Protein AF-0000000081276901 (afdb_homodimer)

InterPro domains:
  IPR029039 Flavoprotein-like superfamily [G3DSA:3.40.50.360] (1-156)
  IPR029039 Flavoprotein-like superfamily [SSF52218] (1-95)

pLDDT: mean 86.93, std 12.69, range [25.11, 98.62]

Radius of gyration: 20.75 Å; Cα contacts (8 Å, |Δi|>4): 647; chains: 2; bounding box: 76×54×50 Å

Solvent-accessible surface area (backbone atoms only — not comparable to full-atom values): 18768 Å² total; per-residue (Å²): 131,80,46,39,36,36,41,32,24,53,84,88,44,62,37,46,51,51,53,49,52,52,25,70,74,68,69,40,48,74,25,41,39,34,58,70,60,87,58,65,66,68,67,23,53,51,47,50,37,50,32,39,76,66,64,47,88,54,63,59,38,78,54,59,80,73,67,83,79,30,58,31,40,34,41,31,30,39,36,36,91,42,25,47,34,41,39,54,49,47,49,46,58,68,53,64,78,61,64,91,35,35,24,36,36,24,33,14,80,86,56,29,32,34,40,21,50,38,49,51,21,62,57,51,74,43,80,56,56,54,70,46,74,42,45,45,67,35,57,75,69,53,71,38,54,63,59,52,54,51,46,53,51,47,46,52,50,52,52,50,49,52,51,50,51,52,48,49,57,63,67,56,64,78,87,122,129,79,45,37,37,35,39,32,23,52,85,90,43,63,38,46,51,52,51,49,50,52,26,71,74,68,68,40,47,76,25,43,39,35,57,70,60,86,58,65,65,68,68,23,53,52,47,51,38,49,31,39,76,66,62,46,87,55,62,58,39,80,53,61,79,74,68,86,78,32,59,31,40,34,42,31,32,38,35,36,90,42,25,48,33,41,39,54,50,47,50,45,58,68,54,63,77,60,63,91,35,34,26,35,35,24,34,14,79,85,57,30,34,33,41,21,49,38,49,51,21,63,56,51,75,43,80,55,56,53,69,45,74,41,44,46,67,36,57,76,69,54,70,39,53,63,60,52,54,51,46,52,52,46,47,52,52,53,52,52,48,52,50,49,51,51,48,49,56,62,66,57,66,78,88,123

Structure (mmCIF, N/CA/C/O backbone):
data_AF-0000000081276901-model_v1
#
loop_
_entity.id
_entity.type
_entity.pdbx_description
1 polymer 'Flavodoxin family protein'
#
loop_
_atom_site.group_PDB
_atom_site.id
_atom_site.type_symbol
_atom_site.label_atom_id
_atom_site.label_alt_id
_atom_site.label_comp_id
_atom_site.label_asym_id
_atom_site.label_entity_id
_atom_site.label_seq_id
_atom_site.pdbx_PDB_ins_code
_atom_site.Cartn_x
_atom_site.Cartn_y
_atom_site.Cartn_z
_atom_site.occupancy
_atom_site.B_iso_or_equiv
_atom_site.auth_seq_id
_atom_site.auth_comp_id
_atom_site.auth_asym_id
_atom_site.auth_atom_id
_atom_site.pdbx_PDB_model_num
ATOM 1 N N . MET A 1 1 ? -14.445 22.953 -6.551 1 59.06 1 MET A N 1
ATOM 2 C CA . MET A 1 1 ? -13.164 22.578 -5.941 1 59.06 1 MET A CA 1
ATOM 3 C C . MET A 1 1 ? -13.227 21.172 -5.359 1 59.06 1 MET A C 1
ATOM 5 O O . MET A 1 1 ? -14.289 20.719 -4.934 1 59.06 1 MET A O 1
ATOM 9 N N . GLU A 1 2 ? -12.102 20.391 -5.609 1 78.94 2 GLU A N 1
ATOM 10 C CA . GLU A 1 2 ? -12.109 19.031 -5.082 1 78.94 2 GLU A CA 1
ATOM 11 C C . GLU A 1 2 ? -12.133 19.031 -3.557 1 78.94 2 GLU A C 1
ATOM 13 O O . GLU A 1 2 ? -11.406 19.797 -2.918 1 78.94 2 GLU A O 1
ATOM 18 N N . ALA A 1 3 ? -13.062 18.375 -2.996 1 89.75 3 ALA A N 1
ATOM 19 C CA . ALA A 1 3 ? -13.195 18.297 -1.545 1 89.75 3 ALA A CA 1
ATOM 20 C C . ALA A 1 3 ? -12.242 17.266 -0.955 1 89.75 3 ALA A C 1
ATOM 22 O O . ALA A 1 3 ? -12.672 16.281 -0.354 1 89.75 3 ALA A O 1
ATOM 23 N N . VAL A 1 4 ? -10.914 17.594 -1.144 1 95.06 4 VAL A N 1
ATOM 24 C CA . VAL A 1 4 ? -9.859 16.703 -0.663 1 95.06 4 VAL A CA 1
ATOM 25 C C . VAL A 1 4 ? -9.008 17.422 0.373 1 95.06 4 VAL A C 1
ATOM 27 O O . VAL A 1 4 ? -8.609 18.578 0.163 1 95.06 4 VAL A O 1
ATOM 30 N N . LEU A 1 5 ? -8.773 16.812 1.492 1 95.88 5 LEU A N 1
ATOM 31 C CA . LEU A 1 5 ? -7.938 17.359 2.557 1 95.88 5 LEU A CA 1
ATOM 32 C C . LEU A 1 5 ? -6.715 16.484 2.795 1 95.88 5 LEU A C 1
ATOM 34 O O . LEU A 1 5 ? -6.836 15.266 2.934 1 95.88 5 LEU A O 1
ATOM 38 N N . ILE A 1 6 ? -5.562 17.125 2.787 1 97.81 6 ILE A N 1
ATOM 39 C CA . ILE A 1 6 ? -4.332 16.453 3.188 1 97.81 6 ILE A CA 1
ATOM 40 C C . ILE A 1 6 ? -4.062 16.719 4.668 1 97.81 6 ILE A C 1
ATOM 42 O O . ILE A 1 6 ? -3.932 17.875 5.09 1 97.81 6 ILE A O 1
ATOM 46 N N . VAL A 1 7 ? -4.07 15.703 5.453 1 96.75 7 VAL A N 1
ATOM 47 C CA . VAL A 1 7 ? -3.688 15.781 6.859 1 96.75 7 VAL A CA 1
ATOM 48 C C . VAL A 1 7 ? -2.309 15.164 7.059 1 96.75 7 VAL A C 1
ATOM 50 O O . VAL A 1 7 ? -2.113 13.977 6.797 1 96.75 7 VAL A O 1
ATOM 53 N N . TYR A 1 8 ? -1.363 15.961 7.598 1 97.81 8 TYR A N 1
ATOM 54 C CA . TYR A 1 8 ? -0.018 15.406 7.695 1 97.81 8 TYR A CA 1
ATOM 55 C C . TYR A 1 8 ? 0.574 15.648 9.078 1 97.81 8 TYR A C 1
ATOM 57 O O . TYR A 1 8 ? 0.176 16.594 9.773 1 97.81 8 TYR A O 1
ATOM 65 N N . ASP A 1 9 ? 1.394 14.773 9.469 1 95.69 9 ASP A N 1
ATOM 66 C CA . ASP A 1 9 ? 2.287 14.859 10.617 1 95.69 9 ASP A CA 1
ATOM 67 C C . ASP A 1 9 ? 3.75 14.797 10.188 1 95.69 9 ASP A C 1
ATOM 69 O O . ASP A 1 9 ? 4.113 13.992 9.336 1 95.69 9 ASP A O 1
ATOM 73 N N . SER A 1 10 ? 4.516 15.742 10.75 1 93.69 10 SER A N 1
ATOM 74 C CA . SER A 1 10 ? 5.926 15.742 10.375 1 93.69 10 SER A CA 1
ATOM 75 C C . SER A 1 10 ? 6.793 16.297 11.5 1 93.69 10 SER A C 1
ATOM 77 O O . SER A 1 10 ? 6.582 17.422 11.953 1 93.69 10 SER A O 1
ATOM 79 N N . ARG A 1 11 ? 7.738 15.555 11.914 1 86.5 11 ARG A N 1
ATOM 80 C CA . ARG A 1 11 ? 8.672 16.031 12.93 1 86.5 11 ARG A CA 1
ATOM 81 C C . ARG A 1 11 ? 9.914 16.641 12.297 1 86.5 11 ARG A C 1
ATOM 83 O O . ARG A 1 11 ? 10.297 17.766 12.617 1 86.5 11 ARG A O 1
ATOM 90 N N . THR A 1 12 ? 10.547 15.938 11.305 1 86.81 12 THR A N 1
ATOM 91 C CA . THR A 1 12 ? 11.82 16.359 10.734 1 86.81 12 THR A CA 1
ATOM 92 C C . THR A 1 12 ? 11.594 17.156 9.453 1 86.81 12 THR A C 1
ATOM 94 O O . THR A 1 12 ? 12.555 17.656 8.852 1 86.81 12 THR A O 1
ATOM 97 N N . GLY A 1 13 ? 10.312 17.234 9.039 1 92.25 13 GLY A N 1
ATOM 98 C CA . GLY A 1 13 ? 10.008 18.062 7.883 1 92.25 13 GLY A CA 1
ATOM 99 C C . GLY A 1 13 ? 9.828 17.266 6.605 1 92.25 13 GLY A C 1
ATOM 100 O O . GLY A 1 13 ? 9.336 17.781 5.605 1 92.25 13 GLY A O 1
ATOM 101 N N . THR A 1 14 ? 10.234 16.016 6.562 1 94.44 14 THR A N 1
ATOM 102 C CA . THR A 1 14 ? 10.172 15.242 5.336 1 94.44 14 THR A CA 1
ATOM 103 C C . THR A 1 14 ? 8.719 15.016 4.914 1 94.44 14 THR A C 1
ATOM 105 O O . THR A 1 14 ? 8.359 15.234 3.758 1 94.44 14 THR A O 1
ATOM 108 N N . ALA A 1 15 ? 7.891 14.57 5.805 1 97 15 ALA A N 1
ATOM 109 C CA . ALA A 1 15 ? 6.477 14.375 5.496 1 97 15 ALA A CA 1
ATOM 110 C C . ALA A 1 15 ? 5.809 15.695 5.117 1 97 15 ALA A C 1
ATOM 112 O O . ALA A 1 15 ? 4.922 15.727 4.262 1 97 15 ALA A O 1
ATOM 113 N N . ARG A 1 16 ? 6.227 16.734 5.75 1 96.62 16 ARG A N 1
ATOM 114 C CA . ARG A 1 16 ? 5.734 18.062 5.398 1 96.62 16 ARG A CA 1
ATOM 115 C C . ARG A 1 16 ? 6.059 18.406 3.947 1 96.62 16 ARG A C 1
ATOM 117 O O . ARG A 1 16 ? 5.215 18.938 3.221 1 96.62 16 ARG A O 1
ATOM 124 N N . GLN A 1 17 ? 7.262 18.109 3.561 1 97.31 17 GLN A N 1
ATOM 125 C CA . GLN A 1 17 ? 7.668 18.359 2.18 1 97.31 17 GLN A CA 1
ATOM 126 C C . GLN A 1 17 ? 6.762 17.609 1.203 1 97.31 17 GLN A C 1
ATOM 128 O O . GLN A 1 17 ? 6.332 18.172 0.196 1 97.31 17 GLN A O 1
ATOM 133 N N . VAL A 1 18 ? 6.484 16.391 1.49 1 98.06 18 VAL A N 1
ATOM 134 C CA . VAL A 1 18 ? 5.609 15.586 0.648 1 98.06 18 VAL A CA 1
ATOM 135 C C . VAL A 1 18 ? 4.219 16.203 0.598 1 98.06 18 VAL A C 1
ATOM 137 O O . VAL A 1 18 ? 3.637 16.359 -0.479 1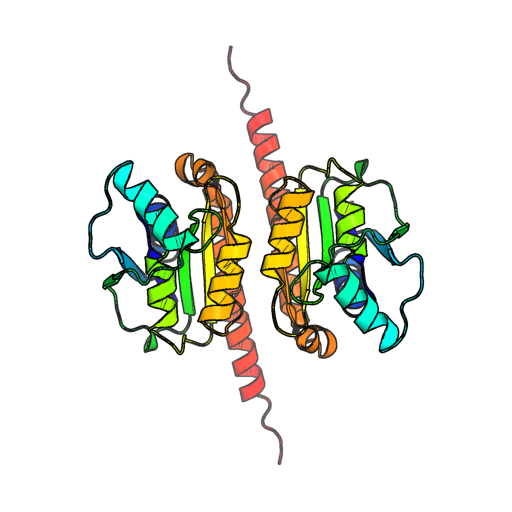 98.06 18 VAL A O 1
ATOM 140 N N . ALA A 1 19 ? 3.686 16.578 1.759 1 98.31 19 ALA A N 1
ATOM 141 C CA . ALA A 1 19 ? 2.363 17.188 1.852 1 98.31 19 ALA A CA 1
ATOM 142 C C . ALA A 1 19 ? 2.293 18.469 1.033 1 98.31 19 ALA A C 1
ATOM 144 O O . ALA A 1 19 ? 1.339 18.688 0.282 1 98.31 19 ALA A O 1
ATOM 145 N N . GLN A 1 20 ? 3.268 19.234 1.132 1 97.75 20 GLN A N 1
ATOM 146 C CA . GLN A 1 20 ? 3.305 20.516 0.431 1 97.75 20 GLN A CA 1
ATOM 147 C C . GLN A 1 20 ? 3.416 20.312 -1.078 1 97.75 20 GLN A C 1
ATOM 149 O O . GLN A 1 20 ? 2.801 21.047 -1.854 1 97.75 20 GLN A O 1
ATOM 154 N N . ARG A 1 21 ? 4.227 19.359 -1.457 1 97.25 21 ARG A N 1
ATOM 155 C CA . ARG A 1 21 ? 4.348 19.047 -2.879 1 97.25 21 ARG A CA 1
ATOM 156 C C . ARG A 1 21 ? 3.016 18.578 -3.449 1 97.25 21 ARG A C 1
ATOM 158 O O . ARG A 1 21 ? 2.611 19 -4.535 1 97.25 21 ARG A O 1
ATOM 165 N N . LEU A 1 22 ? 2.383 17.672 -2.703 1 97.81 22 LEU A N 1
ATOM 166 C CA . LEU A 1 22 ? 1.064 17.203 -3.119 1 97.81 22 LEU A CA 1
ATOM 167 C C . LEU A 1 22 ? 0.088 18.375 -3.236 1 97.81 22 LEU A C 1
ATOM 169 O O . LEU A 1 22 ? -0.64 18.484 -4.227 1 97.81 22 LEU A O 1
ATOM 173 N N . ALA A 1 23 ? 0.069 19.25 -2.252 1 97.81 23 ALA A N 1
ATOM 174 C CA . ALA A 1 23 ? -0.837 20.391 -2.223 1 97.81 23 ALA A CA 1
ATOM 175 C C . ALA A 1 23 ? -0.544 21.344 -3.373 1 97.81 23 ALA A C 1
ATOM 177 O O . ALA A 1 23 ? -1.465 21.844 -4.023 1 97.81 23 ALA A O 1
ATOM 178 N N . ALA A 1 24 ? 0.687 21.562 -3.65 1 97.25 24 ALA A N 1
ATOM 179 C CA . ALA A 1 24 ? 1.094 22.5 -4.703 1 97.25 24 ALA A CA 1
ATOM 180 C C . ALA A 1 24 ? 0.671 21.984 -6.078 1 97.25 24 ALA A C 1
ATOM 182 O O . ALA A 1 24 ? 0.248 22.766 -6.934 1 97.25 24 ALA A O 1
ATOM 183 N N . GLN A 1 25 ? 0.786 20.719 -6.258 1 96.44 25 GLN A N 1
ATOM 184 C CA . GLN A 1 25 ? 0.486 20.125 -7.555 1 96.44 25 GLN A CA 1
ATOM 185 C C . GLN A 1 25 ? -1.016 19.922 -7.734 1 96.44 25 GLN A C 1
ATOM 187 O O . GLN A 1 25 ? -1.525 19.984 -8.859 1 96.44 25 GLN A O 1
ATOM 192 N N . SER A 1 26 ? -1.757 19.75 -6.695 1 96.75 26 SER A N 1
ATOM 193 C CA . SER A 1 26 ? -3.152 19.344 -6.805 1 96.75 26 SER A CA 1
ATOM 194 C C . SER A 1 26 ? -4.094 20.484 -6.457 1 96.75 26 SER A C 1
ATOM 196 O O . SER A 1 26 ? -5.25 20.5 -6.887 1 96.75 26 SER A O 1
ATOM 198 N N . GLY A 1 27 ? -3.633 21.359 -5.602 1 96.75 27 GLY A N 1
ATOM 199 C CA . GLY A 1 27 ? -4.492 22.422 -5.082 1 96.75 27 GLY A CA 1
ATOM 200 C C . GLY A 1 27 ? -5.305 21.984 -3.877 1 96.75 27 GLY A C 1
ATOM 201 O O . GLY A 1 27 ? -6.195 22.703 -3.432 1 96.75 27 GLY A O 1
ATOM 202 N N . TRP A 1 28 ? -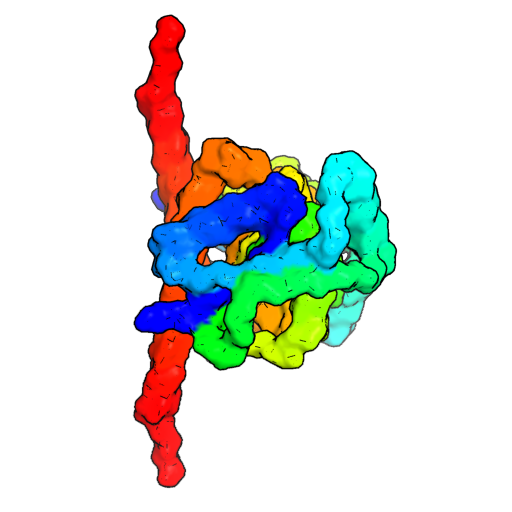5.039 20.828 -3.295 1 96.81 28 TRP A N 1
ATOM 203 C CA . TRP A 1 28 ? -5.797 20.312 -2.162 1 96.81 28 TRP A CA 1
ATOM 204 C C . TRP A 1 28 ? -5.41 21.031 -0.873 1 96.81 28 TRP A C 1
ATOM 206 O O . TRP A 1 28 ? -4.285 21.516 -0.739 1 96.81 28 TRP A O 1
ATOM 216 N N . ALA A 1 29 ? -6.32 21.094 0.107 1 96.38 29 ALA A N 1
ATOM 217 C CA . ALA A 1 29 ? -6.113 21.781 1.379 1 96.38 29 ALA A CA 1
ATOM 218 C C . ALA A 1 29 ? -5.168 21 2.279 1 96.38 29 ALA A C 1
ATOM 220 O O . ALA A 1 29 ? -5.086 19.766 2.184 1 96.38 29 ALA A O 1
ATOM 221 N N . LEU A 1 30 ? -4.5 21.734 3.139 1 97.44 30 LEU A N 1
ATOM 222 C CA . LEU A 1 30 ? -3.551 21.141 4.07 1 97.44 30 LEU A CA 1
ATOM 223 C C . LEU A 1 30 ? -4.031 21.297 5.512 1 97.44 30 LEU A C 1
ATOM 225 O O . LEU A 1 30 ? -4.586 22.344 5.871 1 97.44 30 LEU A O 1
ATOM 229 N N . ALA A 1 31 ? -3.807 20.312 6.277 1 96.75 31 ALA A N 1
ATOM 230 C CA . ALA A 1 31 ? -3.965 20.344 7.73 1 96.75 31 ALA A CA 1
ATOM 231 C C . ALA A 1 31 ? -2.797 19.641 8.422 1 96.75 31 ALA A C 1
ATOM 233 O O . ALA A 1 31 ? -2.309 18.625 7.945 1 96.75 31 ALA A O 1
ATOM 234 N N . GLU A 1 32 ? -2.398 20.141 9.555 1 96.19 32 GLU A N 1
ATOM 235 C CA . GLU A 1 32 ? -1.225 19.609 10.242 1 96.19 32 GLU A CA 1
ATOM 236 C C . GLU A 1 32 ? -1.6 19 11.594 1 96.19 32 GLU A C 1
ATOM 238 O O . GLU A 1 32 ? -2.379 19.594 12.344 1 96.19 32 GLU A O 1
ATOM 243 N N . VAL A 1 33 ? -1.116 17.781 11.773 1 94.25 33 VAL A N 1
ATOM 244 C CA . VAL A 1 33 ? -1.129 17.141 13.078 1 94.25 33 VAL A CA 1
ATOM 245 C C . VAL A 1 33 ? 0.254 17.25 13.719 1 94.25 33 VAL A C 1
ATOM 247 O O . VAL A 1 33 ? 1.257 16.859 13.109 1 94.25 33 VAL A O 1
ATOM 250 N N . GLY A 1 34 ? 0.414 17.844 14.758 1 83.94 34 GLY A N 1
ATOM 251 C CA . GLY A 1 34 ? 1.726 18 15.367 1 83.94 34 GLY A CA 1
ATOM 252 C C . GLY A 1 34 ? 1.74 17.656 16.844 1 83.94 34 GLY A C 1
ATOM 253 O O . GLY A 1 34 ? 0.689 17.422 17.453 1 83.94 34 GLY A O 1
ATOM 254 N N . ASP A 1 35 ? 3.057 17.453 17.297 1 73.88 35 ASP A N 1
ATOM 255 C CA . ASP A 1 35 ? 3.238 17.25 18.734 1 73.88 35 ASP A CA 1
ATOM 256 C C . ASP A 1 35 ? 2.988 18.531 19.5 1 73.88 35 ASP A C 1
ATOM 258 O O . ASP A 1 35 ? 3.328 19.625 19.047 1 73.88 35 ASP A O 1
ATOM 262 N N . LEU A 1 36 ? 2.287 18.406 20.531 1 66.12 36 LEU A N 1
ATOM 263 C CA . LEU A 1 36 ? 2.123 19.547 21.406 1 66.12 36 LEU A CA 1
ATOM 264 C C . LEU A 1 36 ? 3.473 20.031 21.938 1 66.12 36 LEU A C 1
ATOM 266 O O . LEU A 1 36 ? 3.658 21.219 22.203 1 66.12 36 LEU A O 1
ATOM 270 N N . ARG A 1 37 ? 4.332 19 22.062 1 63.38 37 ARG A N 1
ATOM 271 C CA . ARG A 1 37 ? 5.637 19.406 22.578 1 63.38 37 ARG A CA 1
ATOM 272 C C . ARG A 1 37 ? 6.715 19.25 21.5 1 63.38 37 ARG A C 1
ATOM 274 O O . ARG A 1 37 ? 6.875 18.188 20.922 1 63.38 37 ARG A O 1
ATOM 281 N N . PRO A 1 38 ? 7.289 20.469 21.078 1 59.88 38 PRO A N 1
ATOM 282 C CA . PRO A 1 38 ? 8.336 20.391 20.062 1 59.88 38 PRO A CA 1
ATOM 283 C C . PRO A 1 38 ? 9.43 19.375 20.391 1 59.88 38 PRO A C 1
ATOM 285 O O . PRO A 1 38 ? 9.836 19.266 21.562 1 59.88 38 PRO A O 1
ATOM 288 N N . ARG A 1 39 ? 9.547 18.297 19.625 1 63.19 39 ARG A N 1
ATOM 289 C CA . ARG A 1 39 ? 10.555 17.266 19.844 1 63.19 39 ARG A CA 1
ATOM 290 C C . ARG A 1 39 ? 11.789 17.5 18.984 1 63.19 39 ARG A C 1
ATOM 292 O O . ARG A 1 39 ? 11.75 17.297 17.766 1 63.19 39 ARG A O 1
ATOM 299 N N . ALA A 1 40 ? 12.641 18.344 19.484 1 65.81 40 ALA A N 1
ATOM 300 C CA . ALA A 1 40 ? 13.797 18.656 18.641 1 65.81 40 ALA A CA 1
ATOM 301 C C . ALA A 1 40 ? 14.984 17.781 19 1 65.81 40 ALA A C 1
ATOM 303 O O . ALA A 1 40 ? 15.156 17.375 20.156 1 65.81 40 ALA A O 1
ATOM 304 N N . GLY A 1 41 ? 15.703 17.375 18 1 70.81 41 GLY A N 1
ATOM 305 C CA . GLY A 1 41 ? 17.016 16.75 18.141 1 70.81 41 GLY A CA 1
ATOM 306 C C . GLY A 1 41 ? 16.922 15.281 18.516 1 70.81 41 GLY A C 1
ATOM 307 O O . GLY A 1 41 ? 15.906 14.633 18.297 1 70.81 41 GLY A O 1
ATOM 308 N N . PHE A 1 42 ? 17.969 14.695 18.922 1 75 42 PHE A N 1
ATOM 309 C CA . PHE A 1 42 ? 18.141 13.281 19.234 1 75 42 PHE A CA 1
ATOM 310 C C . PHE A 1 42 ? 17.188 12.852 20.344 1 75 42 PHE A C 1
ATOM 312 O O . PHE A 1 42 ? 16.656 11.742 20.312 1 75 42 PHE A O 1
ATOM 319 N N . SER A 1 43 ? 17.062 13.797 21.297 1 75.44 43 SER A N 1
ATOM 320 C CA . SER A 1 43 ? 16.141 13.484 22.391 1 75.44 43 SER A CA 1
ATOM 321 C C . SER A 1 43 ? 14.711 13.336 21.875 1 75.44 43 SER A C 1
ATOM 323 O O . SER A 1 43 ? 13.945 12.508 22.375 1 75.44 43 SER A O 1
ATOM 325 N N . GLY A 1 44 ? 14.453 14.094 20.922 1 76 44 GLY A N 1
ATOM 326 C CA . GLY A 1 44 ? 13.148 13.984 20.297 1 76 44 GLY A CA 1
ATOM 327 C C . GLY A 1 44 ? 12.953 12.672 19.562 1 76 44 GLY A C 1
ATOM 328 O O . GLY A 1 44 ? 11.891 12.047 19.672 1 76 44 GLY A O 1
ATOM 329 N N . ASP A 1 45 ? 13.969 12.242 18.859 1 78.44 45 ASP A N 1
ATOM 330 C CA . ASP A 1 45 ? 13.914 10.969 18.156 1 78.44 45 ASP A CA 1
ATOM 331 C C . ASP A 1 45 ? 13.703 9.812 19.125 1 78.44 45 ASP A C 1
ATOM 333 O O . ASP A 1 45 ? 12.898 8.914 18.859 1 78.44 45 ASP A O 1
ATOM 337 N N . ALA A 1 46 ? 14.438 9.914 20.156 1 79.5 46 ALA A N 1
ATOM 338 C CA . ALA A 1 46 ? 14.328 8.867 21.172 1 79.5 46 ALA A CA 1
ATOM 339 C C . ALA A 1 46 ? 12.922 8.812 21.766 1 79.5 46 ALA A C 1
ATOM 341 O O . ALA A 1 46 ? 12.383 7.73 22 1 79.5 46 ALA A O 1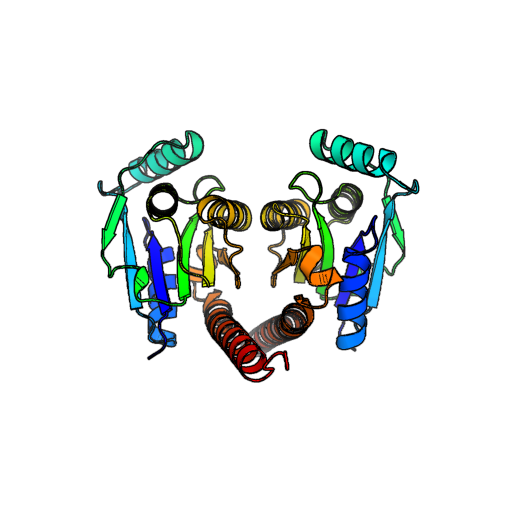
ATOM 342 N N . ARG A 1 47 ? 12.406 9.914 21.984 1 77.62 47 ARG A N 1
ATOM 343 C CA . ARG A 1 47 ? 11.047 9.984 22.516 1 77.62 47 ARG A CA 1
ATOM 344 C C . ARG A 1 47 ? 10.039 9.406 21.531 1 77.62 47 ARG A C 1
ATOM 346 O O . ARG A 1 47 ? 9.133 8.672 21.938 1 77.62 47 ARG A O 1
ATOM 353 N N . CYS A 1 48 ? 10.18 9.766 20.312 1 76.12 48 CYS A N 1
ATOM 354 C CA . CYS A 1 48 ? 9.289 9.234 19.297 1 76.12 48 CYS A CA 1
ATOM 355 C C . CYS A 1 48 ? 9.344 7.711 19.266 1 76.12 48 CYS A C 1
ATOM 357 O O . CYS A 1 48 ? 8.312 7.047 19.203 1 76.12 48 CYS A O 1
ATOM 359 N N . VAL A 1 49 ? 10.523 7.258 19.328 1 78.44 49 VAL A N 1
ATOM 360 C CA . VAL A 1 49 ? 10.719 5.812 19.281 1 78.44 49 VAL A CA 1
ATOM 361 C C . VAL A 1 49 ? 10.078 5.164 20.5 1 78.44 49 VAL A C 1
ATOM 363 O O . VAL A 1 49 ? 9.344 4.18 20.391 1 78.44 49 VAL A O 1
ATOM 366 N N . LEU A 1 50 ? 10.352 5.785 21.641 1 77.25 50 LEU A N 1
ATOM 367 C CA . LEU A 1 50 ? 9.82 5.254 22.891 1 77.25 50 LEU A CA 1
ATOM 368 C C . LEU A 1 50 ? 8.297 5.25 22.891 1 77.25 50 LEU A C 1
ATOM 370 O O . LEU A 1 50 ? 7.672 4.262 23.266 1 77.25 50 LEU A O 1
ATOM 374 N N . GLU A 1 51 ? 7.77 6.262 22.422 1 77.38 51 GLU A N 1
ATOM 375 C CA . GLU A 1 51 ? 6.316 6.379 22.375 1 77.38 51 GLU A CA 1
ATOM 376 C C . GLU A 1 51 ? 5.711 5.344 21.422 1 77.38 51 GLU A C 1
ATOM 378 O O . GLU A 1 51 ? 4.637 4.801 21.703 1 77.38 51 GLU A O 1
ATOM 383 N N . ASN A 1 52 ? 6.383 5.164 20.297 1 80.25 52 ASN A N 1
ATOM 384 C CA . ASN A 1 52 ? 5.867 4.211 19.312 1 80.25 52 ASN A CA 1
ATOM 385 C C . ASN A 1 52 ? 6.02 2.773 19.812 1 80.25 52 ASN A C 1
ATOM 387 O O . ASN A 1 52 ? 5.102 1.964 19.656 1 80.25 52 ASN A O 1
ATOM 391 N N . VAL A 1 53 ? 7.137 2.508 20.422 1 80 53 VAL A N 1
ATOM 392 C CA . VAL A 1 53 ? 7.402 1.151 20.891 1 80 53 VAL A CA 1
ATOM 393 C C . VAL A 1 53 ? 6.449 0.803 22.031 1 80 53 VAL A C 1
ATOM 395 O O . VAL A 1 53 ? 5.91 -0.306 22.078 1 80 53 VAL A O 1
ATOM 398 N N . LEU A 1 54 ? 6.16 1.836 22.891 1 82.56 54 LEU A N 1
ATOM 399 C CA . LEU A 1 54 ? 5.32 1.605 24.062 1 82.56 54 LEU A CA 1
ATOM 400 C C . LEU A 1 54 ? 3.869 1.97 23.781 1 82.56 54 LEU A C 1
ATOM 402 O O . LEU A 1 54 ? 3.006 1.841 24.641 1 82.56 54 LEU A O 1
ATOM 406 N N . ARG A 1 55 ? 3.641 2.4 22.547 1 80.12 55 ARG A N 1
ATOM 407 C CA . ARG A 1 55 ? 2.311 2.822 22.141 1 80.12 55 ARG A CA 1
ATOM 408 C C . ARG A 1 55 ? 1.718 3.828 23.109 1 80.12 55 ARG A C 1
ATOM 410 O O . ARG A 1 55 ? 0.574 3.68 23.547 1 80.12 55 ARG A O 1
ATOM 417 N N . MET A 1 56 ? 2.488 4.77 23.594 1 76.88 56 MET A N 1
ATOM 418 C CA . MET A 1 56 ? 2.074 5.773 24.578 1 76.88 56 MET A CA 1
ATOM 419 C C . MET A 1 56 ? 1.16 6.812 23.938 1 76.88 56 MET A C 1
ATOM 421 O O . MET A 1 56 ? 1.239 7.051 22.719 1 76.88 56 MET A O 1
ATOM 425 N N . ARG A 1 57 ? 0.212 7.262 24.766 1 74 57 ARG A N 1
ATOM 426 C CA . ARG A 1 57 ? -0.677 8.312 24.281 1 74 57 ARG A CA 1
ATOM 427 C C . ARG A 1 57 ? 0.035 9.656 24.25 1 74 57 ARG A C 1
ATOM 429 O O . ARG A 1 57 ? 0.414 10.195 25.297 1 74 57 ARG A O 1
ATOM 436 N N . ALA A 1 58 ? 0.476 9.953 23.141 1 69.94 58 ALA A N 1
ATOM 437 C CA . ALA A 1 58 ? 1.058 11.289 22.969 1 69.94 58 ALA A CA 1
ATOM 438 C C . ALA A 1 58 ? -0.031 12.344 22.828 1 69.94 58 ALA A C 1
ATOM 440 O O . ALA A 1 58 ? -1.196 12.023 22.594 1 69.94 58 ALA A O 1
ATOM 441 N N . SER A 1 59 ? 0.268 13.562 23.281 1 77 59 SER A N 1
ATOM 442 C CA . SER A 1 59 ? -0.599 14.695 22.984 1 77 59 SER A CA 1
ATOM 443 C C . SER A 1 59 ? -0.375 15.203 21.562 1 77 59 SER A C 1
ATOM 445 O O . SER A 1 59 ? 0.738 15.125 21.047 1 77 59 SER A O 1
ATOM 447 N N . TYR A 1 60 ? -1.548 15.383 20.859 1 84.44 60 TYR A N 1
ATOM 448 C CA . TYR A 1 60 ? -1.407 15.922 19.516 1 84.44 60 TYR A CA 1
ATOM 449 C C . TYR A 1 60 ? -2.17 17.234 19.359 1 84.44 60 TYR A C 1
ATOM 451 O O . TYR A 1 60 ? -3.068 17.531 20.156 1 84.44 60 TYR A O 1
ATOM 459 N N . ARG A 1 61 ? -1.685 18.062 18.562 1 88.69 61 ARG A N 1
ATOM 460 C CA . ARG A 1 61 ? -2.377 19.281 18.125 1 88.69 61 ARG A CA 1
ATOM 461 C C . ARG A 1 61 ? -2.832 19.156 16.672 1 88.69 61 ARG A C 1
ATOM 463 O O . ARG A 1 61 ? -2.137 18.547 15.844 1 88.69 61 ARG A O 1
ATOM 470 N N . TYR A 1 62 ? -4.031 19.562 16.406 1 92.5 62 TYR A N 1
ATOM 471 C CA . TYR A 1 62 ? -4.566 19.578 15.047 1 92.5 62 TYR A CA 1
ATOM 472 C C . TYR A 1 62 ? -4.832 21 14.578 1 92.5 62 TYR A C 1
ATOM 474 O O . TYR A 1 62 ? -5.547 21.766 15.234 1 92.5 62 TYR A O 1
ATOM 482 N N . GLU A 1 63 ? -4.188 21.391 13.516 1 94.06 63 GLU A N 1
ATOM 483 C CA . GLU A 1 63 ? -4.387 22.688 12.875 1 94.06 63 GLU A CA 1
ATOM 484 C C . GLU A 1 63 ? -4.961 22.531 11.469 1 94.06 63 GLU A C 1
ATOM 486 O O . GLU A 1 63 ? -4.215 22.328 10.508 1 94.06 63 GLU A O 1
ATOM 491 N N . GLY A 1 64 ? -6.23 22.719 11.305 1 93.06 64 GLY A N 1
ATOM 492 C CA . GLY A 1 64 ? -6.914 22.578 10.031 1 93.06 64 GLY A CA 1
ATOM 493 C C . GLY A 1 64 ? -8.43 22.578 10.156 1 93.06 64 GLY A C 1
ATOM 494 O O . GLY A 1 64 ? -8.961 22.781 11.25 1 93.06 64 GLY A O 1
ATOM 495 N N . PRO A 1 65 ? -9.086 22.5 9.078 1 91.69 65 PRO A N 1
ATOM 496 C CA . PRO A 1 65 ? -10.555 22.469 9.102 1 91.69 65 PRO A CA 1
ATOM 497 C C . PRO A 1 65 ? -11.102 21.141 9.648 1 91.69 65 PRO A C 1
ATOM 499 O O . PRO A 1 65 ? -10.359 20.172 9.812 1 91.69 65 PRO A O 1
ATOM 502 N N . ALA A 1 66 ? -12.43 21.203 9.953 1 88.69 66 ALA A N 1
ATOM 503 C CA . ALA A 1 66 ? -13.117 19.969 10.305 1 88.69 66 ALA A CA 1
ATOM 504 C C . ALA A 1 66 ? -13.141 19 9.125 1 88.69 66 ALA A C 1
ATOM 506 O O . ALA A 1 66 ? -13.289 19.406 7.973 1 88.69 66 ALA A O 1
ATOM 507 N N . LEU A 1 67 ? -13.047 17.734 9.453 1 88.44 67 LEU A N 1
ATOM 508 C CA . LEU A 1 67 ? -12.93 16.703 8.43 1 88.44 67 LEU A CA 1
ATOM 509 C C . LEU A 1 67 ? -14.258 16.484 7.715 1 88.44 67 LEU A C 1
ATOM 511 O O . LEU A 1 67 ? -14.289 16.031 6.57 1 88.44 67 LEU A O 1
ATOM 515 N N . ASP A 1 68 ? -15.344 16.75 8.289 1 83.94 68 ASP A N 1
ATOM 516 C CA . ASP A 1 68 ? -16.672 16.422 7.797 1 83.94 68 ASP A CA 1
ATOM 517 C C . ASP A 1 68 ? -16.984 17.156 6.5 1 83.94 68 ASP A C 1
ATOM 519 O O . ASP A 1 68 ? -17.875 16.766 5.75 1 83.94 68 ASP A O 1
ATOM 523 N N . GLY A 1 69 ? -16.312 18.172 6.168 1 83.75 69 GLY A N 1
ATOM 524 C CA . GLY A 1 69 ? -16.562 18.922 4.945 1 83.75 69 GLY A CA 1
ATOM 525 C C . GLY A 1 69 ? -15.852 18.344 3.736 1 83.75 69 GLY A C 1
ATOM 526 O O . GLY A 1 69 ? -16.016 18.828 2.617 1 83.75 69 GLY A O 1
ATOM 527 N N . PHE A 1 70 ? -15.141 17.25 3.953 1 90.38 70 PHE A N 1
ATOM 528 C CA . PHE A 1 70 ? -14.328 16.719 2.871 1 90.38 70 PHE A CA 1
ATOM 529 C C . PHE A 1 70 ? -14.773 15.312 2.502 1 90.38 70 PHE A C 1
ATOM 531 O O . PHE A 1 70 ? -15.203 14.539 3.367 1 90.38 70 PHE A O 1
ATOM 538 N N . GLU A 1 71 ? -14.703 14.992 1.246 1 89.12 71 GLU A N 1
ATOM 539 C CA . GLU A 1 71 ? -15.094 13.68 0.743 1 89.12 71 GLU A CA 1
ATOM 540 C C . GLU A 1 71 ? -13.914 12.711 0.77 1 89.12 71 GLU A C 1
ATOM 542 O O . GLU A 1 71 ? -14.109 11.492 0.756 1 89.12 71 GLU A O 1
ATOM 547 N N . GLN A 1 72 ? -12.758 13.312 0.701 1 93.31 72 GLN A N 1
ATOM 548 C CA . GLN A 1 72 ? -11.523 12.531 0.643 1 93.31 72 GLN A CA 1
ATOM 549 C C . GLN A 1 72 ? -10.453 13.125 1.549 1 93.31 72 GLN A C 1
ATOM 551 O O . GLN A 1 72 ? -10.242 14.344 1.56 1 93.31 72 GLN A O 1
ATOM 556 N N . VAL A 1 73 ? -9.883 12.266 2.332 1 95 73 VAL A N 1
ATOM 557 C CA . VAL A 1 73 ? -8.766 12.664 3.176 1 95 73 VAL A CA 1
ATOM 558 C C . VAL A 1 73 ? -7.523 11.859 2.799 1 95 73 VAL A C 1
ATOM 560 O O . VAL A 1 73 ? -7.609 10.656 2.551 1 95 73 VAL A O 1
ATOM 563 N N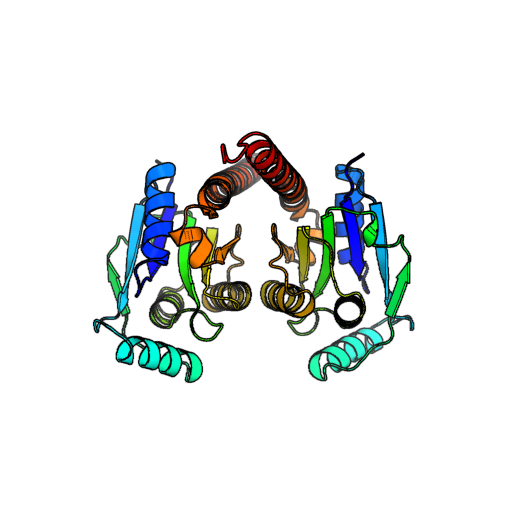 . ILE A 1 74 ? -6.441 12.523 2.701 1 97.38 74 ILE A N 1
ATOM 564 C CA . ILE A 1 74 ? -5.141 11.898 2.502 1 97.38 74 ILE A CA 1
ATOM 565 C C . ILE A 1 74 ? -4.301 12.039 3.771 1 97.38 74 ILE A C 1
ATOM 567 O O . ILE A 1 74 ? -4.008 13.148 4.207 1 97.38 74 ILE A O 1
ATOM 571 N N . VAL A 1 75 ? -3.936 10.945 4.324 1 97.31 75 VAL A N 1
ATOM 572 C CA . VAL A 1 75 ? -3.094 10.938 5.516 1 97.31 75 VAL A CA 1
ATOM 573 C C . VAL A 1 75 ? -1.628 10.797 5.113 1 97.31 75 VAL A C 1
ATOM 575 O O . VAL A 1 75 ? -1.272 9.883 4.363 1 97.31 75 VAL A O 1
ATOM 578 N N . ILE A 1 76 ? -0.795 11.688 5.547 1 98.56 76 ILE A N 1
ATOM 579 C CA . ILE A 1 76 ? 0.642 11.633 5.301 1 98.56 76 ILE A CA 1
ATOM 580 C C . ILE A 1 76 ? 1.392 11.617 6.633 1 98.56 76 ILE A C 1
ATOM 582 O O . ILE A 1 76 ? 1.277 12.555 7.426 1 98.56 76 ILE A O 1
ATOM 586 N N . ALA A 1 77 ? 2.178 10.617 6.863 1 97.31 77 ALA A N 1
ATOM 587 C CA . ALA A 1 77 ? 2.822 10.508 8.172 1 97.31 77 ALA A CA 1
ATOM 588 C C . ALA A 1 77 ? 4.164 9.781 8.062 1 97.31 77 ALA A C 1
ATOM 590 O O . ALA A 1 77 ? 4.383 9.008 7.129 1 97.31 77 ALA A O 1
ATOM 591 N N . PRO A 1 78 ? 5.07 10.102 8.992 1 95.81 78 PRO A N 1
ATOM 592 C CA . PRO A 1 78 ? 6.324 9.344 9.062 1 95.81 78 PRO A CA 1
ATOM 593 C C . PRO A 1 78 ? 6.16 7.996 9.75 1 95.81 78 PRO A C 1
ATOM 595 O O . PRO A 1 78 ? 5.145 7.75 10.398 1 95.81 78 PRO A O 1
ATOM 598 N N . VAL A 1 79 ? 7.113 7.164 9.469 1 95.06 79 VAL A N 1
ATOM 599 C CA . VAL A 1 79 ? 7.238 5.879 10.148 1 95.06 79 VAL A CA 1
ATOM 600 C C . VAL A 1 79 ? 8.352 5.949 11.188 1 95.06 79 VAL A C 1
ATOM 602 O O . VAL A 1 79 ? 9.469 6.379 10.883 1 95.06 79 VAL A O 1
ATOM 605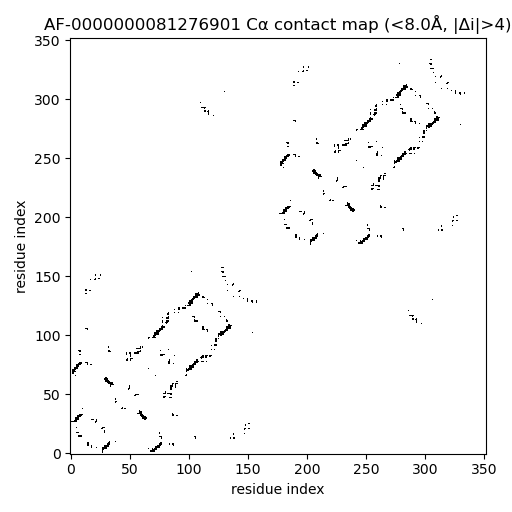 N N . TRP A 1 80 ? 8.023 5.621 12.414 1 89.81 80 TRP A N 1
ATOM 606 C CA . TRP A 1 80 ? 8.984 5.527 13.508 1 89.81 80 TRP A CA 1
ATOM 607 C C . TRP A 1 80 ? 9.016 4.117 14.086 1 89.81 80 TRP A C 1
ATOM 609 O O . TRP A 1 80 ? 7.973 3.58 14.477 1 89.81 80 TRP A O 1
ATOM 619 N N . ALA A 1 81 ? 10.289 3.566 14.102 1 91.12 81 ALA A N 1
ATOM 620 C CA . ALA A 1 81 ? 10.453 2.211 14.617 1 91.12 81 ALA A CA 1
ATOM 621 C C . ALA A 1 81 ? 9.492 1.243 13.938 1 91.12 81 ALA A C 1
ATOM 623 O O . ALA A 1 81 ? 8.859 0.421 14.602 1 91.12 81 ALA A O 1
ATOM 624 N N . GLY A 1 82 ? 9.25 1.468 12.648 1 91.31 82 GLY A N 1
ATOM 625 C CA . GLY A 1 82 ? 8.477 0.55 11.836 1 91.31 82 GLY A CA 1
ATOM 626 C C . GLY A 1 82 ? 6.977 0.72 12.008 1 91.31 82 GLY A C 1
ATOM 627 O O . GLY A 1 82 ? 6.195 -0.119 11.555 1 91.31 82 GLY A O 1
ATOM 628 N N . ARG A 1 83 ? 6.559 1.79 12.617 1 92.88 83 ARG A N 1
ATOM 629 C CA . ARG A 1 83 ? 5.145 2.01 12.914 1 92.88 83 ARG A CA 1
ATOM 630 C C . ARG A 1 83 ? 4.738 3.445 12.594 1 92.88 83 ARG A C 1
ATOM 632 O O . ARG A 1 83 ? 5.594 4.301 12.359 1 92.88 83 ARG A O 1
ATOM 639 N N . LEU A 1 84 ? 3.404 3.621 12.641 1 95.12 84 LEU A N 1
ATOM 640 C CA . LEU A 1 84 ? 2.836 4.949 12.422 1 95.12 84 LEU A CA 1
ATOM 641 C C . LEU A 1 84 ? 3.24 5.902 13.539 1 95.12 84 LEU A C 1
ATOM 643 O O . LEU A 1 84 ? 3.199 5.543 14.719 1 95.12 84 LEU A O 1
ATOM 647 N N . ALA A 1 85 ? 3.711 7.082 13.164 1 92.12 85 ALA A N 1
ATOM 648 C CA . ALA A 1 85 ? 4.094 8.078 14.164 1 92.12 85 ALA A CA 1
ATOM 649 C C . ALA A 1 85 ? 2.975 8.297 15.18 1 92.12 85 ALA A C 1
ATOM 651 O O . ALA A 1 85 ? 1.804 8.406 14.805 1 92.12 85 ALA A O 1
ATOM 652 N N . SER A 1 86 ? 3.291 8.508 16.422 1 90.25 86 SER A N 1
ATOM 653 C CA . SER A 1 86 ? 2.365 8.516 17.547 1 90.25 86 SER A CA 1
ATOM 654 C C . SER A 1 86 ? 1.354 9.656 17.422 1 90.25 86 SER A C 1
ATOM 656 O O . SER A 1 86 ? 0.16 9.461 17.656 1 90.25 86 SER A O 1
ATOM 658 N N . PRO A 1 87 ? 1.752 10.891 17.078 1 90.69 87 PRO A N 1
ATOM 659 C CA . PRO A 1 87 ? 0.743 11.945 16.984 1 90.69 87 PRO A CA 1
ATOM 660 C C . PRO A 1 87 ? -0.354 11.633 15.969 1 90.69 87 PRO A C 1
ATOM 662 O O . PRO A 1 87 ? -1.535 11.859 16.234 1 90.69 87 PRO A O 1
ATOM 665 N N . MET A 1 88 ? 0.039 11.086 14.836 1 93.69 88 MET A N 1
ATOM 666 C CA . MET A 1 88 ? -0.95 10.711 13.828 1 93.69 88 MET A CA 1
ATOM 667 C C . MET A 1 88 ? -1.812 9.555 14.312 1 93.69 88 MET A C 1
ATOM 669 O O . MET A 1 88 ? -3.021 9.531 14.078 1 93.69 88 MET A O 1
ATOM 673 N N . ARG A 1 89 ? -1.172 8.641 14.961 1 93.31 89 ARG A N 1
ATOM 674 C CA . ARG A 1 89 ? -1.9 7.488 15.484 1 93.31 89 ARG A CA 1
ATOM 675 C C . ARG A 1 89 ? -3.018 7.93 16.422 1 93.31 89 ARG A C 1
ATOM 677 O O . ARG A 1 89 ? -4.152 7.469 16.297 1 93.31 89 ARG A O 1
ATOM 684 N N . ILE A 1 90 ? -2.74 8.805 17.312 1 91 90 ILE A N 1
ATOM 685 C CA . ILE A 1 90 ? -3.703 9.273 18.312 1 91 90 ILE A CA 1
ATOM 686 C C . ILE A 1 90 ? -4.766 10.133 17.625 1 91 90 ILE A C 1
ATOM 688 O O . ILE A 1 90 ? -5.953 10.031 17.953 1 91 90 ILE A O 1
ATOM 692 N N . PHE A 1 91 ? -4.34 10.961 16.734 1 93 91 PHE A N 1
ATOM 693 C CA . PHE A 1 91 ? -5.281 11.781 15.992 1 93 91 PHE A CA 1
ATOM 694 C C . PHE A 1 91 ? -6.336 10.922 15.305 1 93 91 PHE A C 1
ATOM 696 O O . PHE A 1 91 ? -7.535 11.188 15.414 1 93 91 PHE A O 1
ATOM 703 N N . LEU A 1 92 ? -5.879 9.891 14.617 1 92.81 92 LEU A N 1
ATOM 704 C CA . LEU A 1 92 ? -6.789 9.016 13.891 1 92.81 92 LEU A CA 1
ATOM 705 C C . LEU A 1 92 ? -7.707 8.266 14.859 1 92.81 92 LEU A C 1
ATOM 707 O O . LEU A 1 92 ? -8.891 8.086 14.578 1 92.81 92 LEU A O 1
ATOM 711 N N . ALA A 1 93 ? -7.203 7.855 15.953 1 90.06 93 ALA A N 1
ATOM 712 C CA . ALA A 1 93 ? -7.996 7.145 16.953 1 90.06 93 ALA A CA 1
ATOM 713 C C . ALA A 1 93 ? -9.086 8.039 17.531 1 90.06 93 ALA A C 1
ATOM 715 O O . ALA A 1 93 ? -10.188 7.574 17.828 1 90.06 93 ALA A O 1
ATOM 716 N N . ASP A 1 94 ? -8.812 9.305 17.641 1 87.81 94 ASP A N 1
ATOM 717 C CA . ASP A 1 94 ? -9.703 10.242 18.312 1 87.81 94 ASP A CA 1
ATOM 718 C C . ASP A 1 94 ? -10.781 10.758 17.359 1 87.81 94 ASP A C 1
ATOM 720 O O . ASP A 1 94 ? -11.859 11.156 17.797 1 87.81 94 ASP A O 1
ATOM 724 N N . ARG A 1 95 ? -10.539 10.859 16.109 1 77.75 95 ARG A N 1
ATOM 725 C CA . ARG A 1 95 ? -11.422 11.547 15.18 1 77.75 95 ARG A CA 1
ATOM 726 C C . ARG A 1 95 ? -12.32 10.562 14.438 1 77.75 95 ARG A C 1
ATOM 728 O O . ARG A 1 95 ? -12.82 10.859 13.352 1 77.75 95 ARG A O 1
ATOM 735 N N . LEU A 1 96 ? -12.609 9.516 14.82 1 66.69 96 LEU A N 1
ATOM 736 C CA . LEU A 1 96 ? -13.547 8.586 14.211 1 66.69 96 LEU A CA 1
ATOM 737 C C . LEU A 1 96 ? -14.984 9.078 14.383 1 66.69 96 LEU A C 1
ATOM 739 O O . LEU A 1 96 ? -15.289 9.781 15.352 1 66.69 96 LEU A O 1
ATOM 743 N N . PRO A 1 97 ? -15.75 9.008 13.258 1 69.5 97 PRO A N 1
ATOM 744 C CA . PRO A 1 97 ? -15.508 8.219 12.047 1 69.5 97 PRO A CA 1
ATOM 745 C C . PRO A 1 97 ? -14.875 9.039 10.93 1 69.5 97 PRO A C 1
ATOM 747 O O . PRO A 1 97 ? -15.039 10.258 10.883 1 69.5 97 PRO A O 1
ATOM 750 N N . PHE A 1 98 ? -13.961 8.5 10.227 1 70.44 98 PHE A N 1
ATOM 751 C CA . PHE A 1 98 ? -13.398 9.133 9.039 1 70.44 98 PHE A CA 1
ATOM 752 C C . PHE A 1 98 ? -14.344 9 7.852 1 70.44 98 PHE A C 1
ATOM 754 O O . PHE A 1 98 ? -15.172 8.086 7.809 1 70.44 98 PHE A O 1
ATOM 761 N N . PRO A 1 99 ? -14.258 10.164 7.047 1 65.5 99 PRO A N 1
ATOM 762 C CA . PRO A 1 99 ? -15.086 10.086 5.84 1 65.5 99 PRO A CA 1
ATOM 763 C C . PRO A 1 99 ? -14.797 8.836 5.012 1 65.5 99 PRO A C 1
ATOM 765 O O . PRO A 1 99 ? -13.828 8.117 5.281 1 65.5 99 PRO A O 1
ATOM 768 N N . VAL A 1 100 ? -15.562 8.734 3.896 1 69.56 100 VAL A N 1
ATOM 769 C CA . VAL A 1 100 ? -15.781 7.547 3.08 1 69.56 100 VAL A CA 1
ATOM 770 C C . VAL A 1 100 ? -14.508 7.215 2.299 1 69.56 100 VAL A C 1
ATOM 772 O O . VAL A 1 100 ? -14.164 6.043 2.129 1 69.56 100 VAL A O 1
ATOM 775 N N . ARG A 1 101 ? -13.672 8.297 1.947 1 89.25 101 ARG A N 1
ATOM 776 C CA . ARG A 1 101 ? -12.531 7.93 1.112 1 89.25 101 ARG A CA 1
ATOM 777 C C . ARG A 1 101 ? -11.219 8.312 1.783 1 89.25 101 ARG A C 1
ATOM 779 O O . ARG A 1 101 ? -11.031 9.461 2.195 1 89.25 101 ARG A O 1
ATOM 786 N N . LEU A 1 102 ? -10.344 7.344 1.93 1 93.81 102 LEU A N 1
ATOM 787 C CA . LEU A 1 102 ? -9.078 7.512 2.631 1 93.81 102 LEU A CA 1
ATOM 788 C C . LEU A 1 102 ? -7.91 7.051 1.765 1 93.81 102 LEU A C 1
ATOM 790 O O . LEU A 1 102 ? -7.988 6.004 1.118 1 93.81 102 LEU A O 1
ATOM 794 N N . SER A 1 103 ? -6.945 7.898 1.636 1 96.88 103 SER A N 1
ATOM 795 C CA . SER A 1 103 ? -5.652 7.547 1.059 1 96.88 103 SER A CA 1
ATOM 796 C C . SER A 1 103 ? -4.523 7.766 2.061 1 96.88 103 SER A C 1
ATOM 798 O O . SER A 1 103 ? -4.707 8.445 3.072 1 96.88 103 SER A O 1
ATOM 800 N N . ALA A 1 104 ? -3.395 7.164 1.763 1 98.06 104 ALA A N 1
ATOM 801 C CA . ALA A 1 104 ? -2.316 7.266 2.742 1 98.06 104 ALA A CA 1
ATOM 802 C C . ALA A 1 104 ? -0.952 7.289 2.059 1 98.06 104 ALA A C 1
ATOM 804 O O . ALA A 1 104 ? -0.725 6.562 1.088 1 98.06 104 ALA A O 1
ATOM 805 N N . VAL A 1 105 ? -0.13 8.141 2.547 1 98.56 105 VAL A N 1
ATOM 806 C CA . VAL A 1 105 ? 1.282 8.195 2.184 1 98.56 105 VAL A CA 1
ATOM 807 C C . VAL A 1 105 ? 2.143 8.078 3.439 1 98.56 105 VAL A C 1
ATOM 809 O O . VAL A 1 105 ? 1.998 8.875 4.375 1 98.56 105 VAL A O 1
ATOM 812 N N . CYS A 1 106 ? 3.039 7.121 3.443 1 98.31 106 CYS A N 1
ATOM 813 C CA . CYS A 1 106 ? 3.947 7 4.578 1 98.31 106 CYS A CA 1
ATOM 814 C C . CYS A 1 106 ? 5.395 7.184 4.137 1 98.31 106 CYS A C 1
ATOM 816 O O . CYS A 1 106 ? 5.809 6.641 3.109 1 98.31 106 CYS A O 1
ATOM 818 N N . VAL A 1 107 ? 6.066 7.969 4.906 1 97.44 107 VAL A N 1
ATOM 819 C CA . VAL A 1 107 ? 7.477 8.25 4.656 1 97.44 107 VAL A CA 1
ATOM 820 C C . VAL A 1 107 ? 8.336 7.5 5.668 1 97.44 107 VAL A C 1
ATOM 822 O O . VAL A 1 107 ? 8.125 7.609 6.879 1 97.44 107 VAL A O 1
ATOM 825 N N . MET A 1 108 ? 9.375 6.781 5.137 1 96.19 108 MET A N 1
ATOM 826 C CA . MET A 1 108 ? 10.18 5.938 6.012 1 96.19 108 MET A CA 1
ATOM 827 C C . MET A 1 108 ? 11.672 6.102 5.715 1 96.19 108 MET A C 1
ATOM 829 O O . MET A 1 108 ? 12.039 6.562 4.633 1 96.19 108 MET A O 1
ATOM 833 N N . ALA A 1 109 ? 12.453 5.785 6.777 1 93.5 109 ALA A N 1
ATOM 834 C CA . ALA A 1 109 ? 13.891 5.699 6.539 1 93.5 109 ALA A CA 1
ATOM 835 C C . ALA A 1 109 ? 14.242 4.449 5.742 1 93.5 109 ALA A C 1
ATOM 837 O O . ALA A 1 109 ? 14.953 4.523 4.734 1 93.5 109 ALA A O 1
ATOM 838 N N . ALA A 1 110 ? 13.758 3.266 6.18 1 92.06 110 ALA A N 1
ATOM 839 C CA . ALA A 1 110 ? 14.164 2.027 5.52 1 92.06 110 ALA A CA 1
ATOM 840 C C . ALA A 1 110 ? 12.977 1.076 5.367 1 92.06 110 ALA A C 1
ATOM 842 O O . ALA A 1 110 ? 12.805 0.453 4.316 1 92.06 110 ALA A O 1
ATOM 843 N N . ARG A 1 111 ? 12.203 0.947 6.41 1 93.44 111 ARG A N 1
ATOM 844 C CA . ARG A 1 111 ? 11.133 -0.041 6.387 1 93.44 111 ARG A CA 1
ATOM 845 C C . ARG A 1 111 ? 9.938 0.429 7.211 1 93.44 111 ARG A C 1
ATOM 847 O O . ARG A 1 111 ? 10.039 1.402 7.961 1 93.44 111 ARG A O 1
ATOM 854 N N . GLY A 1 112 ? 8.727 -0.26 7.004 1 96 112 GLY A N 1
ATOM 855 C CA . GLY A 1 112 ? 7.621 -0.124 7.938 1 96 112 GLY A CA 1
ATOM 856 C C . GLY A 1 112 ? 6.445 0.646 7.367 1 96 112 GLY A C 1
ATOM 857 O O . GLY A 1 112 ? 5.426 0.819 8.031 1 96 112 GLY A O 1
ATOM 858 N N . ALA A 1 113 ? 6.578 1.133 6.145 1 97.25 113 ALA A N 1
ATOM 859 C CA . ALA A 1 113 ? 5.516 1.96 5.574 1 97.25 113 ALA A CA 1
ATOM 860 C C . ALA A 1 113 ? 4.199 1.194 5.512 1 97.25 113 ALA A C 1
ATOM 862 O O . ALA A 1 113 ? 3.145 1.729 5.867 1 97.25 113 ALA A O 1
ATOM 863 N N . PHE A 1 114 ? 4.246 -0.044 5.086 1 97.69 114 PHE A N 1
ATOM 864 C CA . PHE A 1 114 ? 3.002 -0.787 4.918 1 97.69 114 PHE A CA 1
ATOM 865 C C . PHE A 1 114 ? 2.438 -1.209 6.27 1 97.69 114 PHE A C 1
ATOM 867 O O . PHE A 1 114 ? 1.22 -1.278 6.445 1 97.69 114 PHE A O 1
ATOM 874 N N . ASN A 1 115 ? 3.293 -1.442 7.316 1 96.44 115 ASN A N 1
ATOM 875 C CA . ASN A 1 115 ? 2.805 -1.613 8.68 1 96.44 115 ASN A CA 1
ATOM 876 C C . ASN A 1 115 ? 2.035 -0.385 9.156 1 96.44 115 ASN A C 1
ATOM 878 O O . ASN A 1 115 ? 0.97 -0.511 9.766 1 96.44 115 ASN A O 1
ATOM 882 N N . ALA A 1 116 ? 2.613 0.72 8.867 1 97.31 116 ALA A N 1
ATOM 883 C CA . ALA A 1 116 ? 1.959 1.971 9.242 1 97.31 116 ALA A CA 1
ATOM 884 C C . ALA A 1 116 ? 0.618 2.121 8.531 1 97.31 116 ALA A C 1
ATOM 886 O O . ALA A 1 116 ? -0.37 2.541 9.133 1 97.31 116 ALA A O 1
ATOM 887 N N . ILE A 1 117 ? 0.569 1.784 7.285 1 97.81 117 ILE A N 1
ATOM 888 C CA . ILE A 1 117 ? -0.655 1.887 6.496 1 97.81 117 ILE A CA 1
ATOM 889 C C . ILE A 1 117 ? -1.701 0.917 7.043 1 97.81 117 ILE A C 1
ATOM 891 O O . ILE A 1 117 ? -2.887 1.249 7.117 1 97.81 117 ILE A O 1
ATOM 895 N N . GLU A 1 118 ? -1.264 -0.272 7.418 1 97.12 118 GLU A N 1
ATOM 896 C CA . GLU A 1 118 ? -2.186 -1.212 8.047 1 97.12 118 GLU A CA 1
ATOM 897 C C . GLU A 1 118 ? -2.764 -0.64 9.336 1 97.12 118 GLU A C 1
ATOM 899 O O . GLU A 1 118 ? -3.947 -0.823 9.633 1 97.12 118 GLU A O 1
ATOM 904 N N . GLU A 1 119 ? -1.912 0.006 10.117 1 95.44 119 GLU A N 1
ATOM 905 C CA . GLU A 1 119 ? -2.381 0.653 11.336 1 95.44 119 GLU A CA 1
ATOM 906 C C . GLU A 1 119 ? -3.43 1.719 11.023 1 95.44 119 GLU A C 1
ATOM 908 O O . GLU A 1 119 ? -4.438 1.828 11.727 1 95.44 119 GLU A O 1
ATOM 913 N N . ILE A 1 120 ? -3.215 2.504 9.977 1 96.19 120 ILE A N 1
ATOM 914 C CA . ILE A 1 120 ? -4.176 3.52 9.562 1 96.19 120 ILE A CA 1
ATOM 915 C C . ILE A 1 120 ? -5.512 2.859 9.227 1 96.19 120 ILE A C 1
ATOM 917 O O . ILE A 1 120 ? -6.566 3.316 9.68 1 96.19 120 ILE A O 1
ATOM 921 N N . ALA A 1 121 ? -5.465 1.803 8.492 1 94.31 121 ALA A N 1
ATOM 922 C CA . ALA A 1 121 ? -6.672 1.073 8.117 1 94.31 121 ALA A CA 1
ATOM 923 C C . ALA A 1 121 ? -7.434 0.593 9.344 1 94.31 121 ALA A C 1
ATOM 925 O O . ALA A 1 121 ? -8.656 0.721 9.422 1 94.31 121 ALA A O 1
ATOM 926 N N . GLY A 1 122 ? -6.652 0.027 10.281 1 92.5 122 GLY A N 1
ATOM 927 C CA . GLY A 1 122 ? -7.273 -0.474 11.492 1 92.5 122 GLY A CA 1
ATOM 928 C C . GLY A 1 122 ? -7.895 0.621 12.344 1 92.5 122 GLY A C 1
ATOM 929 O O . GLY A 1 122 ? -9.023 0.476 12.82 1 92.5 122 GLY A O 1
ATOM 930 N N . LEU A 1 123 ? -7.199 1.688 12.539 1 92.12 123 LEU A N 1
ATOM 931 C CA . LEU A 1 123 ? -7.652 2.795 13.375 1 92.12 123 LEU A CA 1
ATOM 932 C C . LEU A 1 123 ? -8.898 3.451 12.781 1 92.12 123 LEU A C 1
ATOM 934 O O . LEU A 1 123 ? -9.781 3.893 13.516 1 92.12 123 LEU A O 1
ATOM 938 N N . THR A 1 124 ? -9.016 3.482 11.445 1 91.94 124 THR A N 1
ATOM 939 C CA . THR A 1 124 ? -10.094 4.219 10.797 1 91.94 124 THR A CA 1
ATOM 940 C C . THR A 1 124 ? -11.195 3.27 10.336 1 91.94 124 THR A C 1
ATOM 942 O O . THR A 1 124 ? -12.273 3.711 9.93 1 91.94 124 THR A O 1
ATOM 945 N N . SER A 1 125 ? -10.945 1.965 10.375 1 90.38 125 SER A N 1
ATOM 946 C CA . SER A 1 125 ? -11.859 0.951 9.867 1 90.38 125 SER A CA 1
ATOM 947 C C . SER A 1 125 ? -12.195 1.196 8.398 1 90.38 125 SER A C 1
ATOM 949 O O . SER A 1 125 ? -13.336 1 7.977 1 90.38 125 SER A O 1
ATOM 951 N N . THR A 1 126 ? -11.234 1.751 7.672 1 90.88 126 THR A N 1
ATOM 952 C CA . THR A 1 126 ? -11.344 2.035 6.246 1 90.88 126 THR A CA 1
ATOM 953 C C . THR A 1 126 ? -10.078 1.603 5.512 1 90.88 126 THR A C 1
ATOM 955 O O . THR A 1 126 ? -8.969 1.818 5.996 1 90.88 126 THR A O 1
ATOM 958 N N . LEU A 1 127 ? -10.25 0.993 4.41 1 92.06 127 LEU A N 1
ATOM 959 C CA . LEU A 1 127 ? -9.109 0.574 3.609 1 92.06 127 LEU A CA 1
ATOM 960 C C . LEU A 1 127 ? -8.562 1.738 2.791 1 92.06 127 LEU A C 1
ATOM 962 O O . LEU A 1 127 ? -9.203 2.193 1.844 1 92.06 127 LEU A O 1
ATOM 966 N N . PRO A 1 128 ? -7.402 2.225 3.18 1 94.56 128 PRO A N 1
ATOM 967 C CA . PRO A 1 128 ? -6.852 3.344 2.41 1 94.56 128 PRO A CA 1
ATOM 968 C C . PRO A 1 128 ? -6.512 2.959 0.972 1 94.56 128 PRO A C 1
ATOM 970 O O . PRO A 1 128 ? -5.922 1.903 0.734 1 94.56 128 PRO A O 1
ATOM 973 N N . ALA A 1 129 ? -6.863 3.781 0.017 1 92.75 129 ALA A N 1
ATOM 974 C CA . ALA A 1 129 ? -6.586 3.592 -1.403 1 92.75 129 ALA A CA 1
ATOM 975 C C . ALA A 1 129 ? -6.711 4.906 -2.168 1 92.75 129 ALA A C 1
ATOM 977 O O . ALA A 1 129 ? -7.703 5.625 -2.023 1 92.75 129 ALA A O 1
ATOM 978 N N . PRO A 1 130 ? -5.688 5.301 -2.863 1 94.94 130 PRO A N 1
ATOM 979 C CA . PRO A 1 130 ? -4.402 4.621 -3.037 1 94.94 130 PRO A CA 1
ATOM 980 C C . PRO A 1 130 ? -3.465 4.816 -1.846 1 94.94 130 PRO A C 1
ATOM 982 O O . PRO A 1 130 ? -3.746 5.629 -0.962 1 94.94 130 PRO A O 1
ATOM 985 N N . VAL A 1 131 ? -2.428 3.982 -1.866 1 97.25 131 VAL A N 1
ATOM 986 C CA . VAL A 1 131 ? -1.39 4.125 -0.852 1 97.25 131 VAL A CA 1
ATOM 987 C C . VAL A 1 131 ? -0.03 4.305 -1.524 1 97.25 131 VAL A C 1
ATOM 989 O O . VAL A 1 131 ? 0.166 3.879 -2.664 1 97.25 131 VAL A O 1
ATOM 992 N N . LEU A 1 132 ? 0.835 4.984 -0.808 1 97.25 132 LEU A N 1
ATOM 993 C CA . LEU A 1 132 ? 2.168 5.266 -1.33 1 97.25 132 LEU A CA 1
ATOM 994 C C . LEU A 1 132 ? 3.211 5.211 -0.218 1 97.25 132 LEU A C 1
ATOM 996 O O . LEU A 1 132 ? 3.021 5.809 0.845 1 97.25 132 LEU A O 1
ATOM 1000 N N . ALA A 1 133 ? 4.223 4.422 -0.399 1 97.62 133 ALA A N 1
ATOM 1001 C CA . ALA A 1 133 ? 5.375 4.355 0.496 1 97.62 133 ALA A CA 1
ATOM 1002 C C . ALA A 1 133 ? 6.578 5.07 -0.106 1 97.62 133 ALA A C 1
ATOM 1004 O O . ALA A 1 133 ? 6.992 4.77 -1.229 1 97.62 133 ALA A O 1
ATOM 1005 N N . LEU A 1 134 ? 7.105 5.992 0.654 1 96.94 134 LEU A N 1
ATOM 1006 C CA . LEU A 1 134 ? 8.25 6.762 0.174 1 96.94 134 LEU A CA 1
ATOM 1007 C C . LEU A 1 134 ? 9.438 6.621 1.121 1 96.94 134 LEU A C 1
ATOM 1009 O O . LEU A 1 134 ? 9.266 6.598 2.342 1 96.94 134 LEU A O 1
ATOM 1013 N N . LEU A 1 135 ? 10.602 6.586 0.535 1 95.19 135 LEU A N 1
ATOM 1014 C CA . LEU A 1 135 ? 11.828 6.656 1.323 1 95.19 135 LEU A CA 1
ATOM 1015 C C . LEU A 1 135 ? 12.211 8.109 1.592 1 95.19 135 LEU A C 1
ATOM 1017 O O . LEU A 1 135 ? 12.156 8.945 0.691 1 95.19 135 LEU A O 1
ATOM 1021 N N . GLN A 1 136 ? 12.57 8.336 2.826 1 95.5 136 GLN A N 1
ATOM 1022 C CA . GLN A 1 136 ? 13.008 9.672 3.221 1 95.5 136 GLN A CA 1
ATOM 1023 C C . GLN A 1 136 ? 14.086 10.195 2.283 1 95.5 136 GLN A C 1
ATOM 1025 O O . GLN A 1 136 ? 14.047 11.352 1.864 1 95.5 136 GLN A O 1
ATOM 1030 N N . ARG A 1 137 ? 15.062 9.383 1.913 1 94.31 137 ARG A N 1
ATOM 1031 C CA . ARG A 1 137 ? 16.172 9.797 1.062 1 94.31 137 ARG A CA 1
ATOM 1032 C C . ARG A 1 137 ? 15.68 10.203 -0.322 1 94.31 137 ARG A C 1
ATOM 1034 O O . ARG A 1 137 ? 16.203 11.141 -0.923 1 94.31 137 ARG A O 1
ATOM 1041 N N . ASP A 1 138 ? 14.719 9.508 -0.808 1 93.75 138 ASP A N 1
ATOM 1042 C CA . ASP A 1 138 ? 14.195 9.812 -2.137 1 93.75 138 ASP A CA 1
ATOM 1043 C C . ASP A 1 138 ? 13.406 11.117 -2.131 1 93.75 138 ASP A C 1
ATOM 1045 O O . ASP A 1 138 ? 13.414 11.859 -3.117 1 93.75 138 ASP A O 1
ATOM 1049 N N . VAL A 1 139 ? 12.68 11.398 -1.055 1 94.88 139 VAL A N 1
ATOM 1050 C CA . VAL A 1 139 ? 11.961 12.656 -0.922 1 94.88 139 VAL A CA 1
ATOM 1051 C C . VAL A 1 139 ? 12.953 13.82 -0.888 1 94.88 139 VAL A C 1
ATOM 1053 O O . VAL A 1 139 ? 12.773 14.812 -1.597 1 94.88 139 VAL A O 1
ATOM 1056 N N . ALA A 1 140 ? 13.977 13.656 -0.089 1 92.06 140 ALA A N 1
ATOM 1057 C CA . ALA A 1 140 ? 14.984 14.703 0.089 1 92.06 140 ALA A CA 1
ATOM 1058 C C . ALA A 1 140 ? 15.719 14.984 -1.217 1 92.06 140 ALA A C 1
ATOM 1060 O O . ALA A 1 140 ? 16.047 16.125 -1.516 1 92.06 140 ALA A O 1
ATOM 1061 N N . SER A 1 141 ? 15.93 13.977 -2.041 1 92.06 141 SER A N 1
ATOM 1062 C CA . SER A 1 141 ? 16.719 14.125 -3.262 1 92.06 141 SER A CA 1
ATOM 1063 C C . SER A 1 141 ? 15.828 14.539 -4.438 1 92.06 141 SER A C 1
ATOM 1065 O O . SER A 1 141 ? 16.328 14.867 -5.512 1 92.06 141 SER A O 1
ATOM 1067 N N . GLY A 1 142 ? 14.578 14.461 -4.262 1 89.62 142 GLY A N 1
ATOM 1068 C CA . GLY A 1 142 ? 13.664 14.805 -5.34 1 89.62 142 GLY A CA 1
ATOM 1069 C C . GLY A 1 142 ? 13.336 13.633 -6.242 1 89.62 142 GLY A C 1
ATOM 1070 O O . GLY A 1 142 ? 12.602 13.781 -7.215 1 89.62 142 GLY A O 1
ATOM 1071 N N . LEU A 1 143 ? 13.828 12.461 -5.922 1 86.75 143 LEU A N 1
ATOM 1072 C CA . LEU A 1 143 ? 13.625 11.266 -6.734 1 86.75 143 LEU A CA 1
ATOM 1073 C C . LEU A 1 143 ? 12.18 10.773 -6.617 1 86.75 143 LEU A C 1
ATOM 1075 O O . LEU A 1 143 ? 11.734 9.961 -7.426 1 86.75 143 LEU A O 1
ATOM 1079 N N . SER A 1 144 ? 11.398 11.328 -5.676 1 91.31 144 SER A N 1
ATOM 1080 C CA . SER A 1 144 ? 10.047 10.82 -5.445 1 91.31 144 SER A CA 1
ATOM 1081 C C . SER A 1 144 ? 9.016 11.641 -6.219 1 91.31 144 SER A C 1
ATOM 1083 O O . SER A 1 144 ? 7.809 11.43 -6.062 1 91.31 144 SER A O 1
ATOM 1085 N N . GLN A 1 145 ? 9.406 12.547 -7.074 1 91.06 145 GLN A N 1
ATOM 1086 C CA . GLN A 1 145 ? 8.492 13.469 -7.734 1 91.06 145 GLN A CA 1
ATOM 1087 C C . GLN A 1 145 ? 7.496 12.719 -8.617 1 91.06 145 GLN A C 1
ATOM 1089 O O . GLN A 1 145 ? 6.301 13.016 -8.602 1 91.06 145 GLN A O 1
ATOM 1094 N N . ASP A 1 146 ? 7.98 11.789 -9.328 1 90.38 146 ASP A N 1
ATOM 1095 C CA . ASP A 1 146 ? 7.102 11.031 -10.219 1 90.38 146 ASP A CA 1
ATOM 1096 C C . ASP A 1 146 ? 6.094 10.203 -9.422 1 90.38 146 ASP A C 1
ATOM 1098 O O . ASP A 1 146 ? 4.938 10.07 -9.828 1 90.38 146 ASP A O 1
ATOM 1102 N N . GLU A 1 147 ? 6.523 9.633 -8.367 1 91.69 147 GLU A N 1
ATOM 1103 C CA . GLU A 1 147 ? 5.633 8.852 -7.508 1 91.69 147 GLU A CA 1
ATOM 1104 C C . GLU A 1 147 ? 4.527 9.727 -6.922 1 91.69 147 GLU A C 1
ATOM 1106 O O . GLU A 1 147 ? 3.373 9.305 -6.84 1 91.69 147 GLU A O 1
ATOM 1111 N N . ILE A 1 148 ? 4.926 10.93 -6.57 1 94.75 148 ILE A N 1
ATOM 1112 C CA . ILE A 1 148 ? 3.971 11.867 -5.988 1 94.75 148 ILE A CA 1
ATOM 1113 C C . ILE A 1 148 ? 2.951 12.289 -7.043 1 94.75 148 ILE A C 1
ATOM 1115 O O . ILE A 1 148 ? 1.746 12.297 -6.781 1 94.75 148 ILE A O 1
ATOM 1119 N N . SER A 1 149 ? 3.426 12.562 -8.227 1 94.06 149 SER A N 1
ATOM 1120 C CA . SER A 1 149 ? 2.531 12.922 -9.32 1 94.06 149 SER A CA 1
ATOM 1121 C C . SER A 1 149 ? 1.588 11.781 -9.664 1 94.06 149 SER A C 1
ATOM 1123 O O . SER A 1 149 ? 0.396 11.992 -9.891 1 94.06 149 SER A O 1
ATOM 1125 N N . GLY A 1 150 ? 2.186 10.641 -9.734 1 91.94 150 GLY A N 1
ATOM 1126 C CA . GLY A 1 150 ? 1.365 9.469 -9.984 1 91.94 150 GLY A CA 1
ATOM 1127 C C . GLY A 1 150 ? 0.292 9.25 -8.93 1 91.94 150 GLY A C 1
ATOM 1128 O O . GLY A 1 150 ? -0.835 8.875 -9.258 1 91.94 150 GLY A O 1
ATOM 1129 N N . PHE A 1 151 ? 0.624 9.539 -7.734 1 95.62 151 PHE A N 1
ATOM 1130 C CA . PHE A 1 151 ? -0.314 9.383 -6.629 1 95.62 151 PHE A CA 1
ATOM 1131 C C . PHE A 1 151 ? -1.503 10.328 -6.793 1 95.62 151 PHE A C 1
ATOM 1133 O O . PHE A 1 151 ? -2.648 9.93 -6.566 1 95.62 151 PHE A O 1
ATOM 1140 N N . ILE A 1 152 ? -1.241 11.5 -7.188 1 96.44 152 ILE A N 1
ATOM 1141 C CA . ILE A 1 152 ? -2.299 12.484 -7.398 1 96.44 152 ILE A CA 1
ATOM 1142 C C . ILE A 1 152 ? -3.264 11.984 -8.469 1 96.44 152 ILE A C 1
ATOM 1144 O O . ILE A 1 152 ? -4.48 12.047 -8.297 1 96.44 152 ILE A O 1
ATOM 1148 N N . HIS A 1 153 ? -2.686 11.469 -9.461 1 92.56 153 HIS A N 1
ATOM 1149 C CA . HIS A 1 153 ? -3.514 10.938 -10.539 1 92.56 153 HIS A CA 1
ATOM 1150 C C . HIS A 1 153 ? -4.375 9.781 -10.047 1 92.56 153 HIS A C 1
ATOM 1152 O O . HIS A 1 153 ? -5.555 9.68 -10.398 1 92.56 153 HIS A O 1
ATOM 1158 N N . GLN A 1 154 ? -3.814 9.016 -9.266 1 92.06 154 GLN A N 1
ATOM 1159 C CA . GLN A 1 154 ? -4.543 7.863 -8.742 1 92.06 154 GLN A CA 1
ATOM 1160 C C . GLN A 1 154 ? -5.691 8.305 -7.836 1 92.06 154 GLN A C 1
ATOM 1162 O O . GLN A 1 154 ? -6.781 7.734 -7.883 1 92.06 154 GLN A O 1
ATOM 1167 N N . VAL A 1 155 ? -5.457 9.242 -6.98 1 94.19 155 VAL A N 1
ATOM 1168 C CA . VAL A 1 155 ? -6.492 9.758 -6.09 1 94.19 155 VAL A CA 1
ATOM 1169 C C . VAL A 1 155 ? -7.656 10.305 -6.914 1 94.19 155 VAL A C 1
ATOM 1171 O O . VAL A 1 155 ? -8.82 10.008 -6.629 1 94.19 155 VAL A O 1
ATOM 1174 N N . ARG A 1 156 ? -7.352 10.977 -7.977 1 92.38 156 ARG A N 1
ATOM 1175 C CA . ARG A 1 156 ? -8.383 11.555 -8.836 1 92.38 156 ARG A CA 1
ATOM 1176 C C . ARG A 1 156 ? -9.148 10.461 -9.578 1 92.38 156 ARG A C 1
ATOM 1178 O O . ARG A 1 156 ? -10.375 10.547 -9.727 1 92.38 156 ARG A O 1
ATOM 1185 N N . ALA A 1 157 ? -8.414 9.492 -9.992 1 87.31 157 ALA A N 1
ATOM 1186 C CA . ALA A 1 157 ? -9.055 8.391 -10.711 1 87.31 157 ALA A CA 1
ATOM 1187 C C . ALA A 1 157 ? -10.031 7.641 -9.805 1 87.31 157 ALA A C 1
ATOM 1189 O O . ALA A 1 157 ? -11.125 7.266 -10.234 1 87.31 157 ALA A O 1
ATOM 1190 N N . THR A 1 158 ? -9.633 7.414 -8.602 1 84.31 158 THR A N 1
ATOM 1191 C CA . THR A 1 158 ? -10.477 6.703 -7.652 1 84.31 158 THR A CA 1
ATOM 1192 C C . THR A 1 158 ? -11.719 7.527 -7.312 1 84.31 158 THR A C 1
ATOM 1194 O O . THR A 1 158 ? -12.82 6.984 -7.207 1 84.31 158 THR A O 1
ATOM 1197 N N . ALA A 1 159 ? -11.523 8.789 -7.18 1 84.44 159 ALA A N 1
ATOM 1198 C CA . ALA A 1 159 ? -12.641 9.672 -6.891 1 84.44 159 ALA A CA 1
ATOM 1199 C C . ALA A 1 159 ? -13.648 9.68 -8.031 1 84.44 159 ALA A C 1
ATOM 1201 O O . ALA A 1 159 ? -14.867 9.672 -7.805 1 84.44 159 ALA A O 1
ATOM 1202 N N . SER A 1 160 ? -13.125 9.672 -9.203 1 82.81 160 SER A N 1
ATOM 1203 C CA . SER A 1 160 ? -13.984 9.68 -10.383 1 82.81 160 SER A CA 1
ATOM 1204 C C . SER A 1 160 ? -14.766 8.383 -10.5 1 82.81 160 SER A C 1
ATOM 1206 O O . SER A 1 160 ? -15.953 8.391 -10.852 1 82.81 160 SER A O 1
ATOM 1208 N N . ARG A 1 161 ? -14.156 7.32 -10.18 1 79.19 161 ARG A N 1
ATOM 1209 C CA . ARG A 1 161 ? -14.805 6.016 -10.242 1 79.19 161 ARG A CA 1
ATOM 1210 C C . ARG A 1 161 ? -15.93 5.918 -9.219 1 79.19 161 ARG A C 1
ATOM 1212 O O . ARG A 1 161 ? -17.016 5.402 -9.516 1 79.19 161 ARG A O 1
ATOM 1219 N N . ASP A 1 162 ? -15.664 6.359 -8.078 1 79.75 162 ASP A N 1
ATOM 1220 C CA . ASP A 1 162 ? -16.672 6.336 -7.023 1 79.75 162 ASP A CA 1
ATOM 1221 C C . ASP A 1 162 ? -17.875 7.203 -7.387 1 79.75 162 ASP A C 1
ATOM 1223 O O . ASP A 1 162 ? -19.016 6.832 -7.121 1 79.75 162 ASP A O 1
ATOM 1227 N N . ALA A 1 163 ? -17.562 8.312 -7.977 1 77.69 163 ALA A N 1
ATOM 1228 C CA . ALA A 1 163 ? -18.625 9.203 -8.406 1 77.69 163 ALA A CA 1
ATOM 1229 C C . ALA A 1 163 ? -19.484 8.555 -9.492 1 77.69 163 ALA A C 1
ATOM 1231 O O . ALA A 1 163 ? -20.719 8.68 -9.484 1 77.69 163 ALA A O 1
ATOM 1232 N N . SER A 1 164 ? -18.844 7.871 -10.391 1 76.25 164 SER A N 1
ATOM 1233 C CA . SER A 1 164 ? -19.547 7.191 -11.469 1 76.25 164 SER A CA 1
ATOM 1234 C C . SER A 1 164 ? -20.438 6.066 -10.93 1 76.25 164 SER A C 1
ATOM 1236 O O . SER A 1 164 ? -21.547 5.863 -11.414 1 76.25 164 SER A O 1
ATOM 1238 N N . ARG A 1 165 ? -19.891 5.383 -9.977 1 74.75 165 ARG A N 1
ATOM 1239 C CA . ARG A 1 165 ? -20.656 4.289 -9.375 1 74.75 165 ARG A CA 1
ATOM 1240 C C . ARG A 1 165 ? -21.891 4.812 -8.656 1 74.75 165 ARG A C 1
ATOM 1242 O O . ARG A 1 165 ? -22.953 4.199 -8.719 1 74.75 165 ARG A O 1
ATOM 1249 N N . ARG A 1 166 ? -21.688 5.863 -8.031 1 71.5 166 ARG A N 1
ATOM 1250 C CA . ARG A 1 166 ? -22.812 6.473 -7.324 1 71.5 166 ARG A CA 1
ATOM 1251 C C . ARG A 1 166 ? -23.875 6.977 -8.297 1 71.5 166 ARG A C 1
ATOM 1253 O O . ARG A 1 166 ? -25.062 6.852 -8.039 1 71.5 166 ARG A O 1
ATOM 1260 N N . ARG A 1 167 ? -23.422 7.539 -9.367 1 70.06 167 ARG A N 1
ATOM 1261 C CA . ARG A 1 167 ? -24.344 8.031 -10.383 1 70.06 167 ARG A CA 1
ATOM 1262 C C . ARG A 1 167 ? -25.109 6.879 -11.039 1 70.06 167 ARG A C 1
ATOM 1264 O O . ARG A 1 167 ? -26.312 6.98 -11.281 1 70.06 167 ARG A O 1
ATOM 1271 N N . ALA A 1 168 ? -24.359 5.801 -11.375 1 69.06 168 ALA A N 1
ATOM 1272 C CA . ALA A 1 168 ? -24.984 4.625 -11.984 1 69.06 168 ALA A CA 1
ATOM 1273 C C . ALA A 1 168 ? -26.016 4.008 -11.039 1 69.06 168 ALA A C 1
ATOM 1275 O O . ALA A 1 168 ? -27.078 3.572 -11.484 1 69.06 168 ALA A O 1
ATOM 1276 N N . ALA A 1 169 ? -25.672 3.975 -9.867 1 69.56 169 ALA A N 1
ATOM 1277 C CA . ALA A 1 169 ? -26.594 3.439 -8.867 1 69.56 169 ALA A CA 1
ATOM 1278 C C . ALA A 1 169 ? -27.828 4.312 -8.742 1 69.56 169 ALA A C 1
ATOM 1280 O O . ALA A 1 169 ? -28.922 3.811 -8.484 1 69.56 169 ALA A O 1
ATOM 1281 N N . TRP A 1 170 ? -27.562 5.574 -8.883 1 67.94 170 TRP A N 1
ATOM 1282 C CA . TRP A 1 170 ? -28.672 6.52 -8.82 1 67.94 170 TRP A CA 1
ATOM 1283 C C . TRP A 1 170 ? -29.562 6.398 -10.055 1 67.94 170 TRP A C 1
ATOM 1285 O O . TRP A 1 170 ? -30.797 6.504 -9.953 1 67.94 170 TRP A O 1
ATOM 1295 N N . LEU A 1 171 ? -28.906 6.203 -11.141 1 68.62 171 LEU A N 1
ATOM 1296 C CA . LEU A 1 171 ? -29.641 6.098 -12.398 1 68.62 171 LEU A CA 1
ATOM 1297 C C . LEU A 1 171 ? -30.359 4.754 -12.508 1 68.62 171 LEU A C 1
ATOM 1299 O O . LEU A 1 171 ? -31.344 4.625 -13.219 1 68.62 171 LEU A O 1
ATOM 1303 N N . SER A 1 172 ? -29.891 3.588 -12 1 53.44 172 SER A N 1
ATOM 1304 C CA . SER A 1 172 ? -30.609 2.32 -12.016 1 53.44 172 SER A CA 1
ATOM 1305 C C . SER A 1 172 ? -31.703 2.299 -10.969 1 53.44 172 SER A C 1
ATOM 1307 O O . SER A 1 172 ? -31.531 1.725 -9.891 1 53.44 172 SER A O 1
ATOM 1309 N N . PRO A 1 173 ? -32.781 3.072 -11.086 1 48.34 173 PRO A N 1
ATOM 1310 C CA . PRO A 1 173 ? -33.938 2.938 -10.18 1 48.34 173 PRO A CA 1
ATOM 1311 C C . PRO A 1 173 ? -34.438 1.501 -10.086 1 48.34 173 PRO A C 1
ATOM 1313 O O . PRO A 1 173 ? -34.344 0.745 -11.055 1 48.34 173 PRO A O 1
ATOM 1316 N N . SER A 1 174 ? -34.281 0.63 -9.039 1 43.59 174 SER A N 1
ATOM 1317 C CA . SER A 1 174 ? -35.156 -0.518 -8.859 1 43.59 174 SER A CA 1
ATOM 1318 C C . SER A 1 174 ? -36.594 -0.194 -9.297 1 43.59 174 SER A C 1
ATOM 1320 O O . SER A 1 174 ? -37.188 0.78 -8.828 1 43.59 174 SER A O 1
ATOM 1322 N N . GLU A 1 175 ? -37.094 -0.395 -10.469 1 35.25 175 GLU A N 1
ATOM 1323 C CA . GLU A 1 175 ? -38.5 -0.698 -10.703 1 35.25 175 GLU A CA 1
ATOM 1324 C C . GLU A 1 175 ? -39.031 -1.675 -9.656 1 35.25 175 GLU A C 1
ATOM 1326 O O . GLU A 1 175 ? -38.625 -2.84 -9.625 1 35.25 175 GLU A O 1
ATOM 1331 N N . ALA A 1 176 ? -39.312 -1.297 -8.398 1 25.31 176 ALA A N 1
ATOM 1332 C CA . ALA A 1 176 ? -40.438 -1.763 -7.59 1 25.31 176 ALA A CA 1
ATOM 1333 C C . ALA A 1 176 ? -41.75 -1.19 -8.102 1 25.31 176 ALA A C 1
ATOM 1335 O O . ALA A 1 176 ? -41.844 -0.005 -8.43 1 25.31 176 ALA A O 1
ATOM 1336 N N . MET B 1 1 ? 7.367 -7.918 -26.25 1 59 1 MET B N 1
ATOM 1337 C CA . MET B 1 1 ? 6.48 -8.359 -25.188 1 59 1 MET B CA 1
ATOM 1338 C C . MET B 1 1 ? 6.984 -7.883 -23.828 1 59 1 MET B C 1
ATOM 1340 O O . MET B 1 1 ? 8.188 -7.738 -23.625 1 59 1 MET B O 1
ATOM 1344 N N . GLU B 1 2 ? 6 -7.391 -22.984 1 78.62 2 GLU B N 1
ATOM 1345 C CA . GLU B 1 2 ? 6.43 -6.91 -21.688 1 78.62 2 GLU B CA 1
ATOM 1346 C C . GLU B 1 2 ? 6.992 -8.047 -20.828 1 78.62 2 GLU B C 1
ATOM 1348 O O . GLU B 1 2 ? 6.418 -9.141 -20.781 1 78.62 2 GLU B O 1
ATOM 1353 N N . ALA B 1 3 ? 8.148 -7.891 -20.359 1 89.94 3 ALA B N 1
ATOM 1354 C CA . ALA B 1 3 ? 8.805 -8.906 -19.531 1 89.94 3 ALA B CA 1
ATOM 1355 C C . ALA B 1 3 ? 8.305 -8.844 -18.094 1 89.94 3 ALA B C 1
ATOM 1357 O O . ALA B 1 3 ? 9.086 -8.594 -17.172 1 89.94 3 ALA B O 1
ATOM 1358 N N . VAL B 1 4 ? 6.961 -9.141 -17.969 1 95.19 4 VAL B N 1
ATOM 1359 C CA . VAL B 1 4 ? 6.312 -9.109 -16.656 1 95.19 4 VAL B CA 1
ATOM 1360 C C . VAL B 1 4 ? 5.77 -10.492 -16.312 1 95.19 4 VAL B C 1
ATOM 1362 O O . VAL B 1 4 ? 5.137 -11.141 -17.156 1 95.19 4 VAL B O 1
ATOM 1365 N N . LEU B 1 5 ? 6.059 -10.969 -15.148 1 96 5 LEU B N 1
ATOM 1366 C CA . LEU B 1 5 ? 5.578 -12.258 -14.664 1 96 5 LEU B CA 1
ATOM 1367 C C . LEU B 1 5 ? 4.688 -12.078 -13.445 1 96 5 LEU B C 1
ATOM 1369 O O . LEU B 1 5 ? 5.055 -11.375 -12.5 1 96 5 LEU B O 1
ATOM 1373 N N . ILE B 1 6 ? 3.52 -12.688 -13.516 1 97.88 6 ILE B N 1
ATOM 1374 C CA . ILE B 1 6 ? 2.645 -12.766 -12.352 1 97.88 6 ILE B CA 1
ATOM 1375 C C . ILE B 1 6 ? 2.879 -14.078 -11.617 1 97.88 6 ILE B C 1
ATOM 1377 O O . ILE B 1 6 ? 2.711 -15.156 -12.188 1 97.88 6 ILE B O 1
ATOM 1381 N N . VAL B 1 7 ? 3.344 -14.016 -10.414 1 96.88 7 VAL B N 1
ATOM 1382 C CA . VAL B 1 7 ? 3.479 -15.188 -9.547 1 96.88 7 VAL B CA 1
ATOM 1383 C C . VAL B 1 7 ? 2.385 -15.164 -8.484 1 96.88 7 VAL B C 1
ATOM 1385 O O . VAL B 1 7 ? 2.312 -14.234 -7.676 1 96.88 7 VAL B O 1
ATOM 1388 N N . TYR B 1 8 ? 1.566 -16.234 -8.453 1 97.88 8 TYR B N 1
ATOM 1389 C CA . TYR B 1 8 ? 0.459 -16.188 -7.504 1 97.88 8 TYR B CA 1
ATOM 1390 C C . TYR B 1 8 ? 0.366 -17.469 -6.699 1 97.88 8 TYR B C 1
ATOM 1392 O O . TYR B 1 8 ? 0.818 -18.531 -7.148 1 97.88 8 TYR B O 1
ATOM 1400 N N . ASP B 1 9 ? -0.096 -17.344 -5.527 1 95.69 9 ASP B N 1
ATOM 1401 C CA . ASP B 1 9 ? -0.523 -18.406 -4.629 1 95.69 9 ASP B CA 1
ATOM 1402 C C . ASP B 1 9 ? -2.012 -18.297 -4.309 1 95.69 9 ASP B C 1
ATOM 1404 O O . ASP B 1 9 ? -2.516 -17.203 -4.059 1 95.69 9 ASP B O 1
ATOM 1408 N N . SER B 1 10 ? -2.68 -19.453 -4.422 1 93.75 10 SER B N 1
ATOM 1409 C CA . SER B 1 10 ? -4.109 -19.406 -4.129 1 93.75 10 SER B CA 1
ATOM 1410 C C . SER B 1 10 ? -4.602 -20.75 -3.604 1 93.75 10 SER B C 1
ATOM 1412 O O . SER B 1 10 ? -4.438 -21.781 -4.266 1 93.75 10 SER B O 1
ATOM 1414 N N . ARG B 1 11 ? -5.195 -20.75 -2.479 1 86.56 11 ARG B N 1
ATOM 1415 C CA . ARG B 1 11 ? -5.77 -21.969 -1.928 1 86.56 11 ARG B CA 1
ATOM 1416 C C . ARG B 1 11 ? -7.242 -22.094 -2.303 1 86.56 11 ARG B C 1
ATOM 1418 O O . ARG B 1 11 ? -7.668 -23.125 -2.824 1 86.56 11 ARG B O 1
ATOM 1425 N N . THR B 1 12 ? -8.062 -21.016 -2.115 1 86.88 12 THR B N 1
ATOM 1426 C CA . THR B 1 12 ? -9.5 -21.078 -2.305 1 86.88 12 THR B CA 1
ATOM 1427 C C . THR B 1 12 ? -9.891 -20.609 -3.703 1 86.88 12 THR B C 1
ATOM 1429 O O . THR B 1 12 ? -11.062 -20.641 -4.074 1 86.88 12 THR B O 1
ATOM 1432 N N . GLY B 1 13 ? -8.859 -20.125 -4.449 1 92.31 13 GLY B N 1
ATOM 1433 C CA . GLY B 1 13 ? -9.125 -19.734 -5.828 1 92.31 13 GLY B CA 1
ATOM 1434 C C . GLY B 1 13 ? -9.281 -18.234 -6.012 1 92.31 13 GLY B C 1
ATOM 1435 O O . GLY B 1 13 ? -9.273 -17.75 -7.141 1 92.31 13 GLY B O 1
ATOM 1436 N N . THR B 1 14 ? -9.477 -17.484 -4.965 1 94.5 14 THR B N 1
ATOM 1437 C CA . THR B 1 14 ? -9.719 -16.047 -5.098 1 94.5 14 THR B CA 1
ATOM 1438 C C . THR B 1 14 ? -8.492 -15.344 -5.676 1 94.5 14 THR B C 1
ATOM 1440 O O . THR B 1 14 ? -8.609 -14.562 -6.621 1 94.5 14 THR B O 1
ATOM 1443 N N . ALA B 1 15 ? -7.344 -15.586 -5.133 1 97.06 15 ALA B N 1
ATOM 1444 C CA . ALA B 1 15 ? -6.121 -14.984 -5.66 1 97.06 15 ALA B CA 1
ATOM 1445 C C . ALA B 1 15 ? -5.863 -15.438 -7.094 1 97.06 15 ALA B C 1
ATOM 1447 O O . ALA B 1 15 ? -5.359 -14.664 -7.914 1 97.06 15 ALA B O 1
ATOM 1448 N N . ARG B 1 16 ? -6.191 -16.656 -7.383 1 96.69 16 ARG B N 1
ATOM 1449 C CA . ARG B 1 16 ? -6.086 -17.156 -8.75 1 96.69 16 ARG B CA 1
ATOM 1450 C C . ARG B 1 16 ? -6.961 -16.344 -9.703 1 96.69 16 ARG B C 1
ATOM 1452 O O . ARG B 1 16 ? -6.531 -16 -10.805 1 96.69 16 ARG B O 1
ATOM 1459 N N . GLN B 1 17 ? -8.156 -16.094 -9.273 1 97.38 17 GLN B N 1
ATOM 1460 C CA . GLN B 1 17 ? -9.062 -15.281 -10.086 1 97.38 17 GLN B CA 1
ATOM 1461 C C . GLN B 1 17 ? -8.453 -13.914 -10.406 1 97.38 17 GLN B C 1
ATOM 1463 O O . GLN B 1 17 ? -8.508 -13.453 -11.547 1 97.38 17 GLN B O 1
ATOM 1468 N N . VAL B 1 18 ? -7.891 -13.297 -9.422 1 98.06 18 VAL B N 1
ATOM 1469 C CA . VAL B 1 18 ? -7.25 -12 -9.602 1 98.06 18 VAL B CA 1
ATOM 1470 C C . VAL B 1 18 ? -6.094 -12.125 -10.586 1 98.06 18 VAL B C 1
ATOM 1472 O O . VAL B 1 18 ? -5.969 -11.32 -11.516 1 98.06 1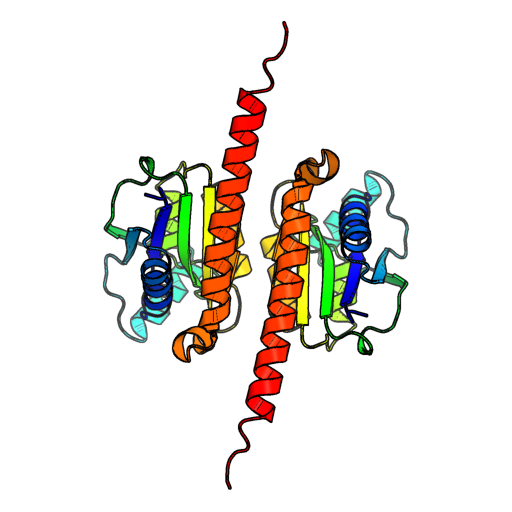8 VAL B O 1
ATOM 1475 N N . ALA B 1 19 ? -5.25 -13.133 -10.398 1 98.38 19 ALA B N 1
ATOM 1476 C CA . ALA B 1 19 ? -4.102 -13.367 -11.273 1 98.38 19 ALA B CA 1
ATOM 1477 C C . ALA B 1 19 ? -4.547 -13.578 -12.719 1 98.38 19 ALA B C 1
ATOM 1479 O O . ALA B 1 19 ? -3.971 -12.992 -13.641 1 98.38 19 ALA B O 1
ATOM 1480 N N . GLN B 1 20 ? -5.535 -14.305 -12.891 1 97.81 20 GLN B N 1
ATOM 1481 C CA . GLN B 1 20 ? -6.039 -14.609 -14.227 1 97.81 20 GLN B CA 1
ATOM 1482 C C . GLN B 1 20 ? -6.641 -13.367 -14.883 1 97.81 20 GLN B C 1
ATOM 1484 O O . GLN B 1 20 ? -6.473 -13.156 -16.078 1 97.81 20 GLN B O 1
ATOM 1489 N N . ARG B 1 21 ? -7.363 -12.617 -14.094 1 97.31 21 ARG B N 1
ATOM 1490 C CA . ARG B 1 21 ? -7.926 -11.375 -14.625 1 97.31 21 ARG B CA 1
ATOM 1491 C C . ARG B 1 21 ? -6.824 -10.414 -15.062 1 97.31 21 ARG B C 1
ATOM 1493 O O . ARG B 1 21 ? -6.914 -9.805 -16.125 1 97.31 21 ARG B O 1
ATOM 1500 N N . LEU B 1 22 ? -5.828 -10.281 -14.195 1 97.88 22 LEU B N 1
ATOM 1501 C CA . LEU B 1 22 ? -4.684 -9.445 -14.547 1 97.88 22 LEU B CA 1
ATOM 1502 C C . LEU B 1 22 ? -4.027 -9.938 -15.836 1 97.88 22 LEU B C 1
ATOM 1504 O O . LEU B 1 22 ? -3.73 -9.148 -16.734 1 97.88 22 LEU B O 1
ATOM 1508 N N . ALA B 1 23 ? -3.807 -11.234 -15.93 1 97.88 23 ALA B N 1
ATOM 1509 C CA . ALA B 1 23 ? -3.156 -11.836 -17.094 1 97.88 23 ALA B CA 1
ATOM 1510 C C . ALA B 1 23 ? -3.998 -11.648 -18.344 1 97.88 23 ALA B C 1
ATOM 1512 O O . ALA B 1 23 ? -3.467 -11.32 -19.422 1 97.88 23 ALA B O 1
ATOM 1513 N N . ALA B 1 24 ? -5.266 -11.789 -18.234 1 97.25 24 ALA B N 1
ATOM 1514 C CA . ALA B 1 24 ? -6.168 -11.672 -19.375 1 97.25 24 ALA B CA 1
ATOM 1515 C C . ALA B 1 24 ? -6.184 -10.242 -19.922 1 97.25 24 ALA B C 1
ATOM 1517 O O . ALA B 1 24 ? -6.23 -10.031 -21.141 1 97.25 24 ALA B O 1
ATOM 1518 N N . GLN B 1 25 ? -6.137 -9.32 -19.047 1 96.5 25 GLN B N 1
ATOM 1519 C CA . GLN B 1 25 ? -6.223 -7.918 -19.438 1 96.5 25 GLN B CA 1
ATOM 1520 C C . GLN B 1 25 ? -4.871 -7.398 -19.922 1 96.5 25 GLN B C 1
ATOM 1522 O O . GLN B 1 25 ? -4.809 -6.508 -20.766 1 96.5 25 GLN B O 1
ATOM 1527 N N . SER B 1 26 ? -3.787 -7.941 -19.469 1 96.75 26 SER B N 1
ATOM 1528 C CA . SER B 1 26 ? -2.473 -7.355 -19.719 1 96.75 26 SER B CA 1
ATOM 1529 C C . SER B 1 26 ? -1.675 -8.195 -20.719 1 96.75 26 SER B C 1
ATOM 1531 O O . SER B 1 26 ? -0.765 -7.688 -21.375 1 96.75 26 SER B O 1
ATOM 1533 N N . GLY B 1 27 ? -1.943 -9.477 -20.719 1 96.75 27 GLY B N 1
ATOM 1534 C CA . GLY B 1 27 ? -1.146 -10.398 -21.516 1 96.75 27 GLY B CA 1
ATOM 1535 C C . GLY B 1 27 ? 0.102 -10.883 -20.797 1 96.75 27 GLY B C 1
ATO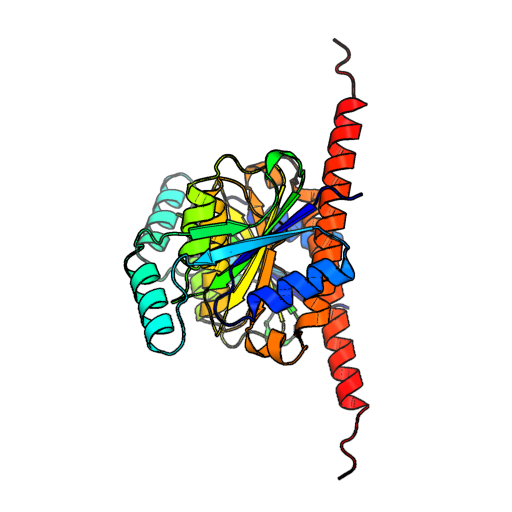M 1536 O O . GLY B 1 27 ? 0.962 -11.523 -21.406 1 96.75 27 GLY B O 1
ATOM 1537 N N . TRP B 1 28 ? 0.257 -10.609 -19.516 1 96.81 28 TRP B N 1
ATOM 1538 C CA . TRP B 1 28 ? 1.441 -10.992 -18.75 1 96.81 28 TRP B CA 1
ATOM 1539 C C . TRP B 1 28 ? 1.424 -12.484 -18.438 1 96.81 28 TRP B C 1
ATOM 1541 O O . TRP B 1 28 ? 0.354 -13.086 -18.312 1 96.81 28 TRP B O 1
ATOM 1551 N N . ALA B 1 29 ? 2.598 -13.102 -18.25 1 96.38 29 ALA B N 1
ATOM 1552 C CA . ALA B 1 29 ? 2.742 -14.531 -17.969 1 96.38 29 ALA B CA 1
ATOM 1553 C C . ALA B 1 29 ? 2.324 -14.859 -16.547 1 96.38 29 ALA B C 1
ATOM 1555 O O . ALA B 1 29 ? 2.42 -14.008 -15.656 1 96.38 29 ALA B O 1
ATOM 1556 N N . LEU B 1 30 ? 1.899 -16.094 -16.375 1 97.5 30 LEU B N 1
ATOM 1557 C CA . LEU B 1 30 ? 1.459 -16.578 -15.078 1 97.5 30 LEU B CA 1
ATOM 1558 C C . LEU B 1 30 ? 2.383 -17.672 -14.555 1 97.5 30 LEU B C 1
ATOM 1560 O O . LEU B 1 30 ? 2.85 -18.516 -15.32 1 97.5 30 LEU B O 1
ATOM 1564 N N . ALA B 1 31 ? 2.617 -17.656 -13.305 1 96.81 31 ALA B N 1
ATOM 1565 C CA . ALA B 1 31 ? 3.273 -18.719 -12.562 1 96.81 31 ALA B CA 1
ATOM 1566 C C . ALA B 1 31 ? 2.562 -18.984 -11.234 1 96.81 31 ALA B C 1
ATOM 1568 O O . ALA B 1 31 ? 2.113 -18.062 -10.57 1 96.81 31 ALA B O 1
ATOM 1569 N N . GLU B 1 32 ? 2.52 -20.219 -10.836 1 96.25 32 GLU B N 1
ATOM 1570 C CA . GLU B 1 32 ? 1.771 -20.594 -9.633 1 96.25 32 GLU B CA 1
ATOM 1571 C C . GLU B 1 32 ? 2.695 -21.141 -8.555 1 96.25 32 GLU B C 1
ATOM 1573 O O . GLU B 1 32 ? 3.582 -21.953 -8.844 1 96.25 32 GLU B O 1
ATOM 1578 N N . VAL B 1 33 ? 2.521 -20.578 -7.371 1 94.31 33 VAL B N 1
ATOM 1579 C CA . VAL B 1 33 ? 3.109 -21.141 -6.16 1 94.31 33 VAL B CA 1
ATOM 1580 C C . VAL B 1 33 ? 2.049 -21.906 -5.387 1 94.31 33 VAL B C 1
ATOM 1582 O O . VAL B 1 33 ? 0.978 -21.375 -5.082 1 94.31 33 VAL B O 1
ATOM 1585 N N . GLY B 1 34 ? 2.166 -23.094 -5.188 1 83.88 34 GLY B N 1
ATOM 1586 C CA . GLY B 1 34 ? 1.153 -23.875 -4.496 1 83.88 34 GLY B CA 1
ATOM 1587 C C . GLY B 1 34 ? 1.725 -24.766 -3.404 1 83.88 34 GLY B C 1
ATOM 1588 O O . GLY B 1 34 ? 2.945 -24.875 -3.258 1 83.88 34 GLY B O 1
ATOM 1589 N N . ASP B 1 35 ? 0.7 -25.203 -2.541 1 73.81 35 ASP B N 1
ATOM 1590 C CA . ASP B 1 35 ? 1.084 -26.172 -1.516 1 73.81 35 ASP B CA 1
ATOM 1591 C C . ASP B 1 35 ? 1.384 -27.531 -2.131 1 73.81 35 ASP B C 1
ATOM 1593 O O . ASP B 1 35 ? 0.731 -27.938 -3.092 1 73.81 35 ASP B O 1
ATOM 1597 N N . LEU B 1 36 ? 2.428 -28.094 -1.693 1 65.88 36 LEU B N 1
ATOM 1598 C CA . LEU B 1 36 ? 2.705 -29.453 -2.117 1 65.88 36 LEU B CA 1
ATOM 1599 C C . LEU B 1 36 ? 1.577 -30.391 -1.697 1 65.88 36 LEU B C 1
ATOM 1601 O O . LEU B 1 36 ? 1.315 -31.391 -2.367 1 65.88 36 LEU B O 1
ATOM 1605 N N . ARG B 1 37 ? 0.995 -29.953 -0.552 1 63.25 37 ARG B N 1
ATOM 1606 C CA . ARG B 1 37 ? -0.089 -30.828 -0.103 1 63.25 37 ARG B CA 1
ATOM 1607 C C . ARG B 1 37 ? -1.437 -30.125 -0.208 1 63.25 37 ARG B C 1
ATOM 1609 O O . ARG B 1 37 ? -1.614 -29.031 0.335 1 63.25 37 ARG B O 1
ATOM 1616 N N . PRO B 1 38 ? -2.338 -30.672 -1.146 1 59.72 38 PRO B N 1
ATOM 1617 C CA . PRO B 1 38 ? -3.656 -30.047 -1.3 1 59.72 38 PRO B CA 1
ATOM 1618 C C . PRO B 1 38 ? -4.371 -29.844 0.034 1 59.72 38 PRO B C 1
ATOM 1620 O O . PRO B 1 38 ? -4.305 -30.703 0.914 1 59.72 38 PRO B O 1
ATOM 1623 N N . ARG B 1 39 ? -4.551 -28.594 0.472 1 63.19 39 ARG B N 1
ATOM 1624 C CA . ARG B 1 39 ? -5.234 -28.281 1.722 1 63.19 39 ARG B CA 1
ATOM 1625 C C . ARG B 1 39 ? -6.711 -27.984 1.482 1 63.19 39 ARG B C 1
ATOM 1627 O O . ARG B 1 39 ? -7.066 -26.938 0.938 1 63.19 39 ARG B O 1
ATOM 1634 N N . ALA B 1 40 ? -7.469 -29.047 1.44 1 65.62 40 ALA B N 1
ATOM 1635 C CA . ALA B 1 40 ? -8.883 -28.828 1.141 1 65.62 40 ALA B CA 1
ATOM 1636 C C . ALA B 1 40 ? -9.703 -28.719 2.422 1 65.62 40 ALA B C 1
ATOM 1638 O O . ALA B 1 40 ? -9.391 -29.375 3.42 1 65.62 40 ALA B O 1
ATOM 1639 N N . GLY B 1 41 ? -10.648 -27.844 2.428 1 70.56 41 GLY B N 1
ATOM 1640 C CA . GLY B 1 41 ? -11.688 -27.766 3.438 1 70.56 41 GLY B CA 1
ATOM 1641 C C . GLY B 1 41 ? -11.242 -27.094 4.719 1 70.56 41 GLY B C 1
ATOM 1642 O O . GLY B 1 41 ? -10.273 -26.328 4.711 1 70.56 41 GLY B O 1
ATOM 1643 N N . PHE B 1 42 ? -11.945 -27.203 5.742 1 74.62 42 PHE B N 1
ATOM 1644 C CA . PHE B 1 42 ? -11.766 -26.547 7.035 1 74.62 42 PHE B CA 1
ATOM 1645 C C . PHE B 1 42 ? -10.422 -26.938 7.648 1 74.62 42 PHE B C 1
ATOM 1647 O O . PHE B 1 42 ? -9.758 -26.094 8.266 1 74.62 42 PHE B O 1
ATOM 1654 N N . SER B 1 43 ? -10.117 -28.219 7.438 1 75.62 43 SER B N 1
ATOM 1655 C CA . SER B 1 43 ? -8.828 -28.672 7.961 1 75.62 43 SER B CA 1
ATOM 1656 C C . SER B 1 43 ? -7.672 -27.953 7.277 1 75.62 43 SER B C 1
ATOM 1658 O O . SER B 1 43 ? -6.652 -27.656 7.906 1 75.62 43 SER B O 1
ATOM 1660 N N . GLY B 1 44 ? -7.902 -27.688 6.082 1 75.88 44 GLY B N 1
ATOM 1661 C CA . GLY B 1 44 ? -6.914 -26.922 5.344 1 75.88 44 GLY B CA 1
ATOM 1662 C C . GLY B 1 44 ? -6.77 -25.484 5.844 1 75.88 44 GLY B C 1
ATOM 1663 O O . GLY B 1 44 ? -5.652 -24.984 5.992 1 75.88 44 GLY B O 1
ATOM 1664 N N . ASP B 1 45 ? -7.883 -24.859 6.137 1 78.31 45 ASP B N 1
ATOM 1665 C CA . ASP B 1 45 ? -7.871 -23.516 6.672 1 78.31 45 ASP B CA 1
ATOM 1666 C C . ASP B 1 45 ? -7.133 -23.453 8.008 1 78.31 45 ASP B C 1
ATOM 1668 O O . ASP B 1 45 ? -6.336 -22.547 8.25 1 78.31 45 ASP B O 1
ATOM 1672 N N . ALA B 1 46 ? -7.449 -24.422 8.773 1 79.19 46 ALA B N 1
ATOM 1673 C CA . ALA B 1 46 ? -6.812 -24.484 10.086 1 79.19 46 ALA B CA 1
ATOM 1674 C C . ALA B 1 46 ? -5.301 -24.641 9.953 1 79.19 46 ALA B C 1
ATOM 1676 O O . ALA B 1 46 ? -4.535 -24.047 10.703 1 79.19 46 ALA B O 1
ATOM 1677 N N . ARG B 1 47 ? -4.941 -25.438 9.07 1 77.62 47 ARG B N 1
ATOM 1678 C CA . ARG B 1 47 ? -3.514 -25.641 8.844 1 77.62 47 ARG B CA 1
ATOM 1679 C C . ARG B 1 47 ? -2.84 -24.359 8.359 1 77.62 47 ARG B C 1
ATOM 1681 O O . ARG B 1 47 ? -1.741 -24.031 8.805 1 77.62 47 ARG B O 1
ATOM 1688 N N . CYS B 1 48 ? -3.469 -23.719 7.453 1 76.06 48 CYS B N 1
ATOM 1689 C CA . CYS B 1 48 ? -2.928 -22.453 6.957 1 76.06 48 CYS B CA 1
ATOM 1690 C C . CYS B 1 48 ? -2.732 -21.453 8.094 1 76.06 48 CYS B C 1
ATOM 1692 O O . CYS B 1 48 ? -1.688 -20.812 8.188 1 76.06 48 CYS B O 1
ATOM 1694 N N . VAL B 1 49 ? -3.705 -21.406 8.883 1 78.06 49 VAL B N 1
ATOM 1695 C CA . VAL B 1 49 ? -3.654 -20.484 10.008 1 78.06 49 VAL B CA 1
ATOM 1696 C C . VAL B 1 49 ? -2.521 -20.875 10.953 1 78.06 49 VAL B C 1
ATOM 1698 O O . VAL B 1 49 ? -1.726 -20.031 11.359 1 78.06 49 VAL B O 1
ATOM 1701 N N . LEU B 1 50 ? -2.467 -22.172 11.219 1 76.94 50 LEU B N 1
ATOM 1702 C CA . LEU B 1 50 ? -1.445 -22.672 12.133 1 76.94 50 LEU B CA 1
ATOM 1703 C C . LEU B 1 50 ? -0.048 -22.406 11.586 1 76.94 50 LEU B C 1
ATOM 1705 O O . LEU B 1 50 ? 0.833 -21.953 12.32 1 76.94 50 LEU B O 1
ATOM 1709 N N . GLU B 1 51 ? 0.099 -22.625 10.383 1 77.25 51 GLU B N 1
ATOM 1710 C CA . GLU B 1 51 ? 1.396 -22.406 9.75 1 77.25 51 GLU B CA 1
ATOM 1711 C C . GLU B 1 51 ? 1.788 -20.938 9.773 1 77.25 51 GLU B C 1
ATOM 1713 O O . GLU B 1 51 ? 2.963 -20.609 9.953 1 77.25 51 GLU B O 1
ATOM 1718 N N . ASN B 1 52 ? 0.796 -20.094 9.516 1 79.31 52 ASN B N 1
ATOM 1719 C CA . ASN B 1 52 ? 1.08 -18.656 9.5 1 79.31 52 ASN B CA 1
ATOM 1720 C C . ASN B 1 52 ? 1.356 -18.125 10.898 1 79.31 52 ASN B C 1
ATOM 1722 O O . ASN B 1 52 ? 2.281 -17.328 11.102 1 79.31 52 ASN B O 1
ATOM 1726 N N . VAL B 1 53 ? 0.599 -18.594 11.844 1 79.69 53 VAL B N 1
ATOM 1727 C CA . VAL B 1 53 ? 0.753 -18.125 13.219 1 79.69 53 VAL B CA 1
ATOM 1728 C C . VAL B 1 53 ? 2.096 -18.594 13.773 1 79.69 53 VAL B C 1
ATOM 1730 O O . VAL B 1 53 ? 2.797 -17.828 14.438 1 79.69 53 VAL B O 1
ATOM 1733 N N . LEU B 1 54 ? 2.492 -19.859 13.375 1 82.38 54 LEU B N 1
ATOM 1734 C CA . LEU B 1 54 ? 3.719 -20.438 13.906 1 82.38 54 LEU B CA 1
ATOM 1735 C C . LEU B 1 54 ? 4.887 -20.203 12.953 1 82.38 54 LEU B C 1
ATOM 1737 O O . LEU B 1 54 ? 6.016 -20.625 13.234 1 82.38 54 LEU B O 1
ATOM 1741 N N . ARG B 1 55 ? 4.582 -19.531 11.852 1 79.31 55 ARG B N 1
ATOM 1742 C CA . ARG B 1 55 ? 5.582 -19.25 10.828 1 79.31 55 ARG B CA 1
ATOM 1743 C C . ARG B 1 55 ? 6.305 -20.531 10.414 1 79.31 55 ARG B C 1
ATOM 1745 O O . ARG B 1 55 ? 7.535 -20.562 10.352 1 79.31 55 ARG B O 1
ATOM 1752 N N . MET B 1 56 ? 5.613 -21.625 10.266 1 76.62 56 MET B N 1
ATOM 1753 C CA . MET B 1 56 ? 6.172 -22.938 9.914 1 76.62 56 MET B CA 1
ATOM 1754 C C . MET B 1 56 ? 6.609 -22.969 8.461 1 76.62 56 MET B C 1
ATOM 1756 O O . MET B 1 56 ? 6.074 -22.219 7.629 1 76.62 56 MET B O 1
ATOM 1760 N N . ARG B 1 57 ? 7.707 -23.719 8.266 1 73.62 57 ARG B N 1
ATOM 1761 C CA . ARG B 1 57 ? 8.18 -23.875 6.895 1 73.62 57 ARG B CA 1
ATOM 1762 C C . ARG B 1 57 ? 7.293 -24.859 6.121 1 73.62 57 ARG B C 1
ATOM 1764 O O . ARG B 1 57 ? 7.223 -26.031 6.453 1 73.62 57 ARG B O 1
ATOM 1771 N N . ALA B 1 58 ? 6.426 -24.297 5.434 1 69.62 58 ALA B N 1
ATOM 1772 C CA . ALA B 1 58 ? 5.613 -25.141 4.555 1 69.62 58 ALA B CA 1
ATOM 1773 C C . ALA B 1 58 ? 6.379 -25.516 3.289 1 69.62 58 ALA B C 1
ATOM 1775 O O . ALA B 1 58 ? 7.402 -24.891 2.973 1 69.62 58 ALA B O 1
ATOM 1776 N N . SER B 1 59 ? 6.082 -26.688 2.748 1 76.88 59 SER B N 1
ATOM 1777 C CA . SER B 1 59 ? 6.582 -27.031 1.421 1 76.88 59 SER B CA 1
ATOM 1778 C C . SER B 1 59 ? 5.781 -26.344 0.328 1 76.88 59 SER B C 1
ATOM 1780 O O . SER B 1 59 ? 4.586 -26.078 0.494 1 76.88 59 SER B O 1
ATOM 1782 N N . TYR B 1 60 ? 6.57 -25.734 -0.625 1 84.5 60 TYR B N 1
ATOM 1783 C CA . TYR B 1 60 ? 5.867 -25.094 -1.731 1 84.5 60 TYR B CA 1
ATOM 1784 C C . TYR B 1 60 ? 6.285 -25.688 -3.066 1 84.5 60 TYR B C 1
ATOM 1786 O O . TYR B 1 60 ? 7.34 -26.328 -3.164 1 84.5 60 TYR B O 1
ATOM 1794 N N . ARG B 1 61 ? 5.406 -25.703 -3.969 1 88.75 61 ARG B N 1
ATOM 1795 C CA . ARG B 1 61 ? 5.68 -26.031 -5.363 1 88.75 61 ARG B CA 1
ATOM 1796 C C . ARG B 1 61 ? 5.602 -24.797 -6.246 1 88.75 61 ARG B C 1
ATOM 1798 O O . ARG B 1 61 ? 4.773 -23.906 -6.012 1 88.75 61 ARG B O 1
ATOM 1805 N N . TYR B 1 62 ? 6.535 -24.672 -7.137 1 92.56 62 TYR B N 1
ATOM 1806 C CA . TYR B 1 62 ? 6.543 -23.578 -8.094 1 92.56 62 TYR B CA 1
ATOM 1807 C C . TYR B 1 62 ? 6.375 -24.094 -9.523 1 92.56 62 TYR B C 1
ATOM 1809 O O . TYR B 1 62 ? 7.133 -24.953 -9.969 1 92.56 62 TYR B O 1
ATOM 1817 N N . GLU B 1 63 ? 5.348 -23.656 -10.18 1 94.12 63 GLU B N 1
ATOM 1818 C CA . GLU B 1 63 ? 5.086 -23.984 -11.578 1 94.12 63 GLU B CA 1
ATOM 1819 C C . GLU B 1 63 ? 5.133 -22.734 -12.453 1 94.12 63 GLU B C 1
ATOM 1821 O O . GLU B 1 63 ? 4.145 -22.016 -12.57 1 94.12 63 GLU B O 1
ATOM 1826 N N . GLY B 1 64 ? 6.203 -22.516 -13.148 1 93.12 64 GLY B N 1
ATOM 1827 C CA . GLY B 1 64 ? 6.402 -21.344 -14 1 93.12 64 GLY B CA 1
ATOM 1828 C C . GLY B 1 64 ? 7.836 -21.188 -14.477 1 93.12 64 GLY B C 1
ATOM 1829 O O . GLY B 1 64 ? 8.68 -22.047 -14.195 1 93.12 64 GLY B O 1
ATOM 1830 N N . PRO B 1 65 ? 8.0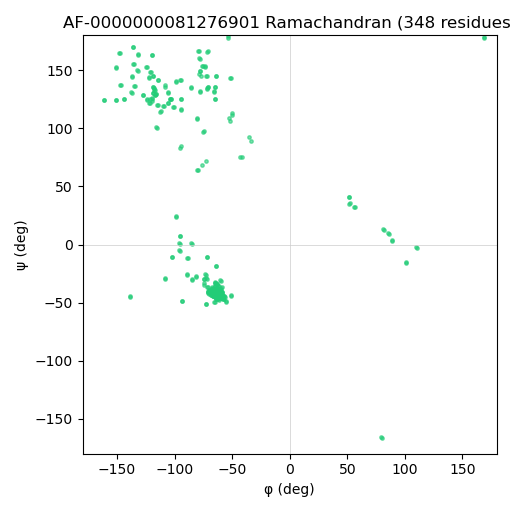78 -20.219 -15.242 1 91.88 65 PRO B N 1
ATOM 1831 C CA . PRO B 1 65 ? 9.438 -19.969 -15.727 1 91.88 65 PRO B CA 1
ATOM 1832 C C . PRO B 1 65 ? 10.359 -19.438 -14.633 1 91.88 65 PRO B C 1
ATOM 1834 O O . PRO B 1 65 ? 9.891 -19.047 -13.555 1 91.88 65 PRO B O 1
ATOM 1837 N N . ALA B 1 66 ? 11.672 -19.484 -14.969 1 88.81 66 ALA B N 1
ATOM 1838 C CA . ALA B 1 66 ? 12.641 -18.828 -14.094 1 88.81 66 ALA B CA 1
ATOM 1839 C C . ALA B 1 66 ? 12.414 -17.328 -14.039 1 88.81 66 ALA B C 1
ATOM 1841 O O . ALA B 1 66 ? 12.078 -16.703 -15.055 1 88.81 66 ALA B O 1
ATOM 1842 N N . LEU B 1 67 ? 12.656 -16.766 -12.875 1 88.62 67 LEU B N 1
ATOM 1843 C CA . LEU B 1 67 ? 12.359 -15.359 -12.641 1 88.62 67 LEU B CA 1
ATOM 1844 C C . LEU B 1 67 ? 13.367 -14.477 -13.367 1 88.62 67 LEU B C 1
ATOM 1846 O O . LEU B 1 67 ? 13.062 -13.32 -13.68 1 88.62 67 LEU B O 1
ATOM 1850 N N . ASP B 1 68 ? 14.523 -14.891 -13.633 1 84.06 68 ASP B N 1
ATOM 1851 C CA . ASP B 1 68 ? 15.633 -14.094 -14.141 1 84.06 68 ASP B CA 1
ATOM 1852 C C . ASP B 1 68 ? 15.328 -13.539 -15.531 1 84.06 68 ASP B C 1
ATOM 1854 O O . ASP B 1 68 ? 15.953 -12.57 -15.977 1 84.06 68 ASP B O 1
ATOM 1858 N N . GLY B 1 69 ? 14.422 -14.047 -16.234 1 83.81 69 GLY B N 1
ATOM 1859 C CA . GLY B 1 69 ? 14.078 -13.578 -17.562 1 83.81 69 GLY B CA 1
ATOM 1860 C C . GLY B 1 69 ? 13.094 -12.422 -17.547 1 83.81 69 GLY B C 1
ATOM 1861 O O . GLY B 1 69 ? 12.766 -11.875 -18.609 1 83.81 69 GLY B O 1
ATOM 1862 N N . PHE B 1 70 ? 12.711 -12.008 -16.359 1 90.44 70 PHE B N 1
ATOM 1863 C CA . PHE B 1 70 ? 11.672 -10.992 -16.281 1 90.44 70 PHE B CA 1
ATOM 1864 C C . PHE B 1 70 ? 12.195 -9.734 -15.602 1 90.44 70 PHE B C 1
ATOM 1866 O O . PHE B 1 70 ? 13.023 -9.812 -14.695 1 90.44 70 PHE B O 1
ATOM 1873 N N . GLU B 1 71 ? 11.734 -8.609 -16.047 1 89.31 71 GLU B N 1
ATOM 1874 C CA . GLU B 1 71 ? 12.133 -7.324 -15.492 1 89.31 71 GLU B CA 1
ATOM 1875 C C . GLU B 1 71 ? 11.227 -6.918 -14.328 1 89.31 71 GLU B C 1
ATOM 1877 O O . GLU B 1 71 ? 11.609 -6.09 -13.5 1 89.31 71 GLU B O 1
ATOM 1882 N N . GLN B 1 72 ? 10.031 -7.465 -14.406 1 93.38 72 GLN B N 1
ATOM 1883 C CA . GLN B 1 72 ? 9.016 -7.121 -13.414 1 93.38 72 GLN B CA 1
ATOM 1884 C C . GLN B 1 72 ? 8.25 -8.359 -12.961 1 93.38 72 GLN B C 1
ATOM 1886 O O . GLN B 1 72 ? 7.852 -9.18 -13.789 1 93.38 72 GLN B O 1
ATOM 1891 N N . VAL B 1 73 ? 8.148 -8.484 -11.68 1 95.12 73 VAL B N 1
ATOM 1892 C CA . VAL B 1 73 ? 7.352 -9.562 -11.102 1 95.12 73 VAL B CA 1
ATOM 1893 C C . VAL B 1 73 ? 6.215 -8.969 -10.273 1 95.12 73 VAL B C 1
ATOM 1895 O O . VAL B 1 73 ? 6.41 -7.996 -9.539 1 95.12 73 VAL B O 1
ATOM 1898 N N . ILE B 1 74 ? 5.07 -9.508 -10.438 1 97.44 74 ILE B N 1
ATOM 1899 C CA . ILE B 1 74 ? 3.906 -9.18 -9.617 1 97.44 74 ILE B CA 1
ATOM 1900 C C . ILE B 1 74 ? 3.562 -10.352 -8.711 1 97.44 74 ILE B C 1
ATOM 1902 O O . ILE B 1 74 ? 3.258 -11.445 -9.195 1 97.44 74 ILE B O 1
ATOM 1906 N N . VAL B 1 75 ? 3.613 -10.133 -7.453 1 97.38 75 VAL B N 1
ATOM 1907 C CA . VAL B 1 75 ? 3.268 -11.164 -6.477 1 97.38 75 VAL B CA 1
ATOM 1908 C C . VAL B 1 75 ? 1.802 -11.016 -6.07 1 97.38 75 VAL B C 1
ATOM 1910 O O . VAL B 1 75 ? 1.365 -9.93 -5.68 1 97.38 75 VAL B O 1
ATOM 1913 N N . ILE B 1 76 ? 1.042 -12.055 -6.211 1 98.62 76 ILE B N 1
ATOM 1914 C CA . ILE B 1 76 ? -0.355 -12.078 -5.793 1 98.62 76 ILE B CA 1
ATOM 1915 C C . ILE B 1 76 ? -0.569 -13.195 -4.766 1 98.62 76 ILE B C 1
ATOM 1917 O O . ILE B 1 76 ? -0.341 -14.367 -5.059 1 98.62 76 ILE B O 1
ATOM 1921 N N . ALA B 1 77 ? -1.04 -12.852 -3.609 1 97.38 77 ALA B N 1
ATOM 1922 C CA . ALA B 1 77 ? -1.149 -13.867 -2.564 1 97.38 77 ALA B CA 1
ATOM 1923 C C . ALA B 1 77 ? -2.297 -13.547 -1.61 1 97.38 77 ALA B C 1
ATOM 1925 O O . ALA B 1 77 ? -2.695 -12.391 -1.47 1 97.38 77 ALA B O 1
ATOM 1926 N N . PRO B 1 78 ? -2.865 -14.602 -1.007 1 95.81 78 PRO B N 1
ATOM 1927 C CA . PRO B 1 78 ? -3.865 -14.383 0.04 1 95.81 78 PRO B CA 1
ATOM 1928 C C . PRO B 1 78 ? -3.242 -14 1.379 1 95.81 78 PRO B C 1
ATOM 1930 O O . PRO B 1 78 ? -2.031 -14.141 1.566 1 95.81 78 PRO B O 1
ATOM 1933 N N . VAL B 1 79 ? -4.074 -13.414 2.18 1 95.12 79 VAL B N 1
ATOM 1934 C CA . VAL B 1 79 ? -3.73 -13.117 3.564 1 95.12 79 VAL B CA 1
ATOM 1935 C C . VAL B 1 79 ? -4.402 -14.125 4.496 1 95.12 79 VAL B C 1
ATOM 1937 O O . VAL B 1 79 ? -5.609 -14.359 4.402 1 95.12 79 VAL B O 1
ATOM 1940 N N . TRP B 1 80 ? -3.6 -14.766 5.312 1 89.62 80 TRP B N 1
ATOM 1941 C CA . TRP B 1 80 ? -4.086 -15.68 6.34 1 89.62 80 TRP B CA 1
ATOM 1942 C C . TRP B 1 80 ? -3.668 -15.211 7.727 1 89.62 80 TRP B C 1
ATOM 1944 O O . TRP B 1 80 ? -2.482 -14.977 7.98 1 89.62 80 TRP B O 1
ATOM 1954 N N . ALA B 1 81 ? -4.75 -15.094 8.609 1 90.88 81 ALA B N 1
ATOM 1955 C CA . ALA B 1 81 ? -4.488 -14.633 9.969 1 90.88 81 ALA B CA 1
ATOM 1956 C C . ALA B 1 81 ? -3.684 -13.336 9.969 1 90.88 81 ALA B C 1
ATOM 1958 O O . ALA B 1 81 ? -2.721 -13.195 10.727 1 90.88 81 ALA B O 1
ATOM 1959 N N . GLY B 1 82 ? -3.947 -12.484 8.984 1 91.31 82 GLY B N 1
ATOM 1960 C CA . GLY B 1 82 ? -3.365 -11.156 8.938 1 91.31 82 GLY B CA 1
ATOM 1961 C C . GLY B 1 82 ? -1.955 -11.141 8.375 1 91.31 82 GLY B C 1
ATOM 1962 O O . GLY B 1 82 ? -1.252 -10.133 8.469 1 91.31 82 GLY B O 1
ATOM 1963 N N . ARG B 1 83 ? -1.539 -12.219 7.777 1 92.75 83 ARG B N 1
ATOM 1964 C CA . ARG B 1 83 ? -0.173 -12.336 7.277 1 92.75 83 ARG B CA 1
ATOM 1965 C C . ARG B 1 83 ? -0.152 -12.953 5.883 1 92.75 83 ARG B C 1
ATOM 1967 O O . ARG B 1 83 ? -1.168 -13.469 5.41 1 92.75 83 ARG B O 1
ATOM 1974 N N . LEU B 1 84 ? 1.053 -12.875 5.301 1 95.06 84 LEU B N 1
ATOM 1975 C CA . LEU B 1 84 ? 1.274 -13.469 3.984 1 95.06 84 LEU B CA 1
ATOM 1976 C C . LEU B 1 84 ? 1.139 -14.984 4.043 1 95.06 84 LEU B C 1
ATOM 1978 O O . LEU B 1 84 ? 1.656 -15.625 4.961 1 95.06 84 LEU B O 1
ATOM 1982 N N . ALA B 1 85 ? 0.387 -15.539 3.121 1 92.12 85 ALA B N 1
ATOM 1983 C CA . ALA B 1 85 ? 0.221 -16.984 3.076 1 92.12 85 ALA B CA 1
ATOM 1984 C C . ALA B 1 85 ? 1.573 -17.703 3.086 1 92.12 85 ALA B C 1
ATOM 1986 O O . ALA B 1 85 ? 2.5 -17.281 2.385 1 92.12 85 ALA B O 1
ATOM 1987 N N . SER B 1 86 ? 1.687 -18.828 3.734 1 90.12 86 SER B N 1
ATOM 1988 C CA . SER B 1 86 ? 2.936 -19.516 4.035 1 90.12 86 SER B CA 1
ATOM 1989 C C . SER B 1 86 ? 3.631 -19.984 2.758 1 90.12 86 SER B C 1
ATOM 1991 O O . SER B 1 86 ? 4.844 -19.828 2.613 1 90.12 86 SER B O 1
ATOM 1993 N N . PRO B 1 87 ? 2.932 -20.578 1.78 1 90.62 87 PRO B N 1
ATOM 1994 C CA . PRO B 1 87 ? 3.648 -21.016 0.581 1 90.62 87 PRO B CA 1
ATOM 1995 C C . PRO B 1 87 ? 4.352 -19.875 -0.142 1 90.62 87 PRO B C 1
ATOM 1997 O O . PRO B 1 87 ? 5.492 -20.016 -0.585 1 90.62 87 PRO B O 1
ATOM 2000 N N . MET B 1 88 ? 3.68 -18.734 -0.235 1 93.62 88 MET B N 1
ATOM 2001 C CA . MET B 1 88 ? 4.293 -17.578 -0.875 1 93.62 88 MET B CA 1
ATOM 2002 C C . MET B 1 88 ? 5.453 -17.047 -0.041 1 93.62 88 MET B C 1
ATOM 2004 O O . MET B 1 88 ? 6.488 -16.656 -0.586 1 93.62 88 MET B O 1
ATOM 2008 N N . ARG B 1 89 ? 5.25 -17.047 1.225 1 93.19 89 ARG B N 1
ATOM 2009 C CA . ARG B 1 89 ? 6.301 -16.578 2.121 1 93.19 89 ARG B CA 1
ATOM 2010 C C . ARG B 1 89 ? 7.586 -17.375 1.925 1 93.19 89 ARG B C 1
ATOM 2012 O O . ARG B 1 89 ? 8.664 -16.797 1.798 1 93.19 89 ARG B O 1
ATOM 2019 N N . ILE B 1 90 ? 7.5 -18.641 1.876 1 91 90 ILE B N 1
ATOM 2020 C CA . ILE B 1 90 ? 8.656 -19.531 1.741 1 91 90 ILE B CA 1
ATOM 2021 C C . ILE B 1 90 ? 9.25 -19.391 0.34 1 91 90 ILE B C 1
ATOM 2023 O O . ILE B 1 90 ? 10.469 -19.359 0.173 1 91 90 ILE B O 1
ATOM 2027 N N . PHE B 1 91 ? 8.406 -19.328 -0.63 1 93 91 PHE B N 1
ATOM 2028 C CA . PHE B 1 91 ? 8.859 -19.141 -2.002 1 93 91 PHE B CA 1
ATOM 2029 C C . PHE B 1 91 ? 9.734 -17.891 -2.115 1 93 91 PHE B C 1
ATOM 2031 O O . PHE B 1 91 ? 10.828 -17.953 -2.682 1 93 91 PHE B O 1
ATOM 2038 N N . LEU B 1 92 ? 9.242 -16.797 -1.575 1 92.88 92 LEU B N 1
ATOM 2039 C CA . LEU B 1 92 ? 9.969 -15.539 -1.651 1 92.88 92 LEU B CA 1
ATOM 2040 C C . LEU B 1 92 ? 11.289 -15.625 -0.881 1 92.88 92 LEU B C 1
ATOM 2042 O O . LEU B 1 92 ? 12.305 -15.094 -1.328 1 92.88 92 LEU B O 1
ATOM 2046 N N . ALA B 1 93 ? 11.289 -16.266 0.234 1 90.12 93 ALA B N 1
ATOM 2047 C CA . ALA B 1 93 ? 12.492 -16.406 1.044 1 90.12 93 ALA B CA 1
ATOM 2048 C C . ALA B 1 93 ? 13.547 -17.234 0.311 1 90.12 93 ALA B C 1
ATOM 2050 O O . ALA B 1 93 ? 14.75 -16.969 0.435 1 90.12 93 ALA B O 1
ATOM 2051 N N . ASP B 1 94 ? 13.117 -18.172 -0.46 1 88 94 ASP B N 1
ATOM 2052 C CA . ASP B 1 94 ? 14.016 -19.141 -1.102 1 88 94 ASP B CA 1
ATOM 2053 C C . ASP B 1 94 ? 14.578 -18.578 -2.402 1 88 94 ASP B C 1
ATOM 2055 O O . ASP B 1 94 ? 15.672 -18.969 -2.834 1 88 94 ASP B O 1
ATOM 2059 N N . ARG B 1 95 ? 13.891 -17.75 -3.094 1 77.81 95 ARG B N 1
ATOM 2060 C CA . ARG B 1 95 ? 14.258 -17.344 -4.445 1 77.81 95 ARG B CA 1
ATOM 2061 C C . ARG B 1 95 ? 14.977 -16 -4.434 1 77.81 95 ARG B C 1
ATOM 2063 O O . ARG B 1 95 ? 15.008 -15.297 -5.441 1 77.81 95 ARG B O 1
ATOM 2070 N N . LEU B 1 96 ? 15.555 -15.562 -3.543 1 67 96 LEU B N 1
ATOM 2071 C CA . LEU B 1 96 ? 16.359 -14.344 -3.523 1 67 96 LEU B CA 1
ATOM 2072 C C . LEU B 1 96 ? 17.656 -14.539 -4.289 1 67 96 LEU B C 1
ATOM 2074 O O . LEU B 1 96 ? 18.172 -15.648 -4.375 1 67 96 LEU B O 1
ATOM 2078 N N . PRO B 1 97 ? 17.953 -13.516 -5.141 1 69.94 97 PRO B N 1
ATOM 2079 C CA . PRO B 1 97 ? 17.438 -12.148 -5.148 1 69.94 97 PRO B CA 1
ATOM 2080 C C . PRO B 1 97 ? 16.312 -11.953 -6.172 1 69.94 97 PRO B C 1
ATOM 2082 O O . PRO B 1 97 ? 16.234 -12.688 -7.16 1 69.94 97 PRO B O 1
ATOM 2085 N N . PHE B 1 98 ? 15.32 -11.227 -5.848 1 71.25 98 PHE B N 1
ATOM 2086 C CA . PHE B 1 98 ? 14.273 -10.852 -6.797 1 71.25 98 PHE B CA 1
ATOM 2087 C C . PHE B 1 98 ? 14.742 -9.711 -7.695 1 71.25 98 PHE B C 1
ATOM 2089 O O . PHE B 1 98 ? 15.641 -8.945 -7.32 1 71.25 98 PHE B O 1
ATOM 2096 N N . PRO B 1 99 ? 14.164 -9.852 -8.977 1 65.81 99 PRO B N 1
ATOM 2097 C CA . PRO B 1 99 ? 14.5 -8.75 -9.875 1 65.81 99 PRO B CA 1
ATOM 2098 C C . PRO B 1 99 ? 14.164 -7.379 -9.289 1 65.81 99 PRO B C 1
ATOM 2100 O O . PRO B 1 99 ? 13.477 -7.297 -8.266 1 65.81 99 PRO B O 1
ATOM 2103 N N . VAL B 1 100 ? 14.508 -6.367 -10.086 1 70.12 100 VAL B N 1
ATOM 2104 C CA . VAL B 1 100 ? 14.602 -4.969 -9.688 1 70.12 100 VAL B CA 1
ATOM 2105 C C . VAL B 1 100 ? 13.203 -4.395 -9.477 1 70.12 100 VAL B C 1
ATOM 2107 O O . VAL B 1 100 ? 12.984 -3.582 -8.57 1 70.12 100 VAL B O 1
ATOM 2110 N N . ARG B 1 101 ? 12.164 -4.965 -10.227 1 89.38 101 ARG B N 1
ATOM 2111 C CA . ARG B 1 101 ? 10.875 -4.316 -10.055 1 89.38 101 ARG B CA 1
ATOM 2112 C C . ARG B 1 101 ? 9.836 -5.293 -9.5 1 89.38 101 ARG B C 1
ATOM 2114 O O . ARG B 1 101 ? 9.633 -6.371 -10.062 1 89.38 101 ARG B O 1
ATOM 2121 N N . LEU B 1 102 ? 9.258 -4.93 -8.391 1 93.94 102 LEU B N 1
ATOM 2122 C CA . LEU B 1 102 ? 8.312 -5.781 -7.676 1 93.94 102 LEU B CA 1
ATOM 2123 C C . LEU B 1 102 ? 7.008 -5.039 -7.402 1 93.94 102 LEU B C 1
ATOM 2125 O O . LEU B 1 102 ? 7.027 -3.871 -7.008 1 93.94 102 LEU B O 1
ATOM 2129 N N . SER B 1 103 ? 5.93 -5.656 -7.766 1 96.94 103 SER B N 1
ATOM 2130 C CA . SER B 1 103 ? 4.598 -5.219 -7.367 1 96.94 103 SER B CA 1
ATOM 2131 C C . SER B 1 103 ? 3.879 -6.297 -6.566 1 96.94 103 SER B C 1
ATOM 2133 O O . SER B 1 103 ? 4.285 -7.461 -6.574 1 96.94 103 SER B O 1
ATOM 2135 N N . ALA B 1 104 ? 2.846 -5.883 -5.875 1 98.12 104 ALA B N 1
ATOM 2136 C CA . ALA B 1 104 ? 2.184 -6.859 -5.012 1 98.12 104 ALA B CA 1
ATOM 2137 C C . ALA B 1 104 ? 0.684 -6.598 -4.934 1 98.12 104 ALA B C 1
ATOM 2139 O O . ALA B 1 104 ? 0.252 -5.445 -4.859 1 98.12 104 ALA B O 1
ATOM 2140 N N . VAL B 1 105 ? -0.044 -7.645 -5.004 1 98.56 105 VAL B N 1
ATOM 2141 C CA . VAL B 1 105 ? -1.481 -7.652 -4.75 1 98.56 105 VAL B CA 1
ATOM 2142 C C . VAL B 1 105 ? -1.808 -8.664 -3.652 1 98.56 105 VAL B C 1
ATOM 2144 O O . VAL B 1 105 ? -1.478 -9.844 -3.77 1 98.56 105 VAL B O 1
ATOM 2147 N N . CYS B 1 106 ? -2.459 -8.195 -2.617 1 98.38 106 CYS B N 1
ATOM 2148 C CA . CYS B 1 106 ? -2.875 -9.117 -1.567 1 98.38 106 CYS B CA 1
ATOM 2149 C C . CYS B 1 106 ? -4.391 -9.156 -1.44 1 98.38 106 CYS B C 1
ATOM 2151 O O . CYS B 1 106 ? -5.047 -8.109 -1.478 1 98.38 106 CYS B O 1
ATOM 2153 N N . VAL B 1 107 ? -4.871 -10.344 -1.351 1 97.44 107 VAL B N 1
ATOM 2154 C CA . VAL B 1 107 ? -6.305 -10.578 -1.201 1 97.44 107 VAL B CA 1
ATOM 2155 C C . VAL B 1 107 ? -6.613 -10.992 0.235 1 97.44 107 VAL B C 1
ATOM 2157 O O . VAL B 1 107 ? -6 -11.93 0.761 1 97.44 107 VAL B O 1
ATOM 2160 N N . MET B 1 108 ? -7.637 -10.312 0.828 1 96.19 108 MET B N 1
ATOM 2161 C CA . MET B 1 108 ? -7.922 -10.555 2.24 1 96.19 108 MET B CA 1
ATOM 2162 C C . MET B 1 108 ? -9.422 -10.695 2.475 1 96.19 108 MET B C 1
ATOM 2164 O O . MET B 1 108 ? -10.227 -10.25 1.655 1 96.19 108 MET B O 1
ATOM 2168 N N . ALA B 1 109 ? -9.711 -11.414 3.588 1 93.56 109 ALA B N 1
ATOM 2169 C CA . ALA B 1 109 ? -11.102 -11.43 4.031 1 93.56 109 ALA B CA 1
ATOM 2170 C C . ALA B 1 109 ? -11.492 -10.086 4.645 1 93.56 109 ALA B C 1
ATOM 2172 O O . ALA B 1 109 ? -12.523 -9.508 4.285 1 93.56 109 ALA B O 1
ATOM 2173 N N . ALA B 1 110 ? -10.703 -9.57 5.605 1 92.12 110 ALA B N 1
ATOM 2174 C CA . ALA B 1 110 ? -11.094 -8.352 6.301 1 92.12 110 ALA B CA 1
ATOM 2175 C C . ALA B 1 110 ? -9.898 -7.422 6.5 1 92.12 110 ALA B C 1
ATOM 2177 O O . ALA B 1 110 ? -10.008 -6.211 6.297 1 92.12 110 ALA B O 1
ATOM 2178 N N . ARG B 1 111 ? -8.789 -7.984 6.918 1 93.44 111 ARG B N 1
ATOM 2179 C CA . ARG B 1 111 ? -7.637 -7.148 7.254 1 93.44 111 ARG B CA 1
ATOM 2180 C C . ARG B 1 111 ? -6.328 -7.867 6.949 1 93.44 111 ARG B C 1
ATOM 2182 O O . ARG B 1 111 ? -6.32 -9.07 6.691 1 93.44 111 ARG B O 1
ATOM 2189 N N . GLY B 1 112 ? -5.18 -7.062 6.914 1 96 112 GLY B N 1
ATOM 2190 C CA . GLY B 1 112 ? -3.855 -7.66 6.945 1 96 112 GLY B CA 1
ATOM 2191 C C . GLY B 1 112 ? -3.109 -7.527 5.629 1 96 112 GLY B C 1
ATOM 2192 O O . GLY B 1 112 ? -1.962 -7.965 5.516 1 96 112 GLY B O 1
ATOM 2193 N N . ALA B 1 113 ? -3.738 -6.957 4.621 1 97.25 113 ALA B N 1
ATOM 2194 C CA . ALA B 1 113 ? -3.105 -6.883 3.307 1 97.25 113 ALA B CA 1
ATOM 2195 C C . ALA B 1 113 ? -1.787 -6.121 3.375 1 97.25 113 ALA B C 1
ATOM 2197 O O . ALA B 1 113 ? -0.781 -6.551 2.807 1 97.25 113 ALA B O 1
ATOM 2198 N N . PHE B 1 114 ? -1.776 -5.008 4.078 1 97.69 114 PHE B N 1
ATOM 2199 C CA . PHE B 1 114 ? -0.566 -4.195 4.098 1 97.69 114 PHE B CA 1
ATOM 2200 C C . PHE B 1 114 ? 0.503 -4.836 4.973 1 97.69 114 PHE B C 1
ATOM 2202 O O . PHE B 1 114 ? 1.697 -4.715 4.691 1 97.69 114 PHE B O 1
ATOM 2209 N N . ASN B 1 115 ? 0.134 -5.617 6.039 1 96.44 115 ASN B N 1
ATOM 2210 C CA . ASN B 1 115 ? 1.097 -6.441 6.762 1 96.44 115 ASN B CA 1
ATOM 2211 C C . ASN B 1 115 ? 1.765 -7.457 5.844 1 96.44 115 ASN B C 1
ATOM 2213 O O . ASN B 1 115 ? 2.98 -7.648 5.898 1 96.44 115 ASN B O 1
ATOM 2217 N N . ALA B 1 116 ? 0.944 -8.047 5.059 1 97.31 116 ALA B N 1
ATOM 2218 C CA . ALA B 1 116 ? 1.467 -9.023 4.102 1 97.31 116 ALA B CA 1
ATOM 2219 C C . ALA B 1 116 ? 2.422 -8.359 3.113 1 97.31 116 ALA B C 1
ATOM 2221 O O . ALA B 1 116 ? 3.477 -8.914 2.793 1 97.31 116 ALA B O 1
ATOM 2222 N N . ILE B 1 117 ? 2.084 -7.203 2.648 1 97.81 117 ILE B N 1
ATOM 2223 C CA . ILE B 1 117 ? 2.914 -6.477 1.695 1 97.81 117 ILE B CA 1
ATOM 2224 C C . ILE B 1 117 ? 4.23 -6.082 2.355 1 97.81 117 ILE B C 1
ATOM 2226 O O . ILE B 1 117 ? 5.293 -6.145 1.728 1 97.81 117 ILE B O 1
ATOM 2230 N N . GLU B 1 118 ? 4.164 -5.668 3.617 1 97.12 118 GLU B N 1
ATOM 2231 C CA . GLU B 1 118 ? 5.395 -5.379 4.344 1 97.12 118 GLU B CA 1
ATOM 2232 C C . GLU B 1 118 ? 6.285 -6.613 4.438 1 97.12 118 GLU B C 1
ATOM 2234 O O . GLU B 1 118 ? 7.508 -6.512 4.32 1 97.12 118 GLU B O 1
ATOM 2239 N N . GLU B 1 119 ? 5.664 -7.75 4.688 1 95.44 119 GLU B N 1
ATOM 2240 C CA . GLU B 1 119 ? 6.418 -9 4.723 1 95.44 119 GLU B CA 1
ATOM 2241 C C . GLU B 1 119 ? 7.094 -9.273 3.381 1 95.44 119 GLU B C 1
ATOM 2243 O O . GLU B 1 119 ? 8.25 -9.703 3.338 1 95.44 119 GLU B O 1
ATOM 2248 N N . ILE B 1 120 ? 6.395 -9.047 2.281 1 96.25 120 ILE B N 1
ATOM 2249 C CA . ILE B 1 120 ? 6.957 -9.219 0.947 1 96.25 120 ILE B CA 1
ATOM 2250 C C . ILE B 1 120 ? 8.18 -8.32 0.778 1 96.25 120 ILE B C 1
ATOM 2252 O O . ILE B 1 120 ? 9.227 -8.773 0.311 1 96.25 120 ILE B O 1
ATOM 2256 N N . ALA B 1 121 ? 8.055 -7.098 1.175 1 94.25 121 ALA B N 1
ATOM 2257 C CA . ALA B 1 121 ? 9.148 -6.145 1.078 1 94.25 121 ALA B CA 1
ATOM 2258 C C . ALA B 1 121 ? 10.367 -6.625 1.861 1 94.25 121 ALA B C 1
ATOM 2260 O O . ALA B 1 121 ? 11.5 -6.551 1.373 1 94.25 121 ALA B O 1
ATOM 2261 N N . GLY B 1 122 ? 10.078 -7.086 3.082 1 92.5 122 GLY B N 1
ATOM 2262 C CA . GLY B 1 122 ? 11.164 -7.566 3.92 1 92.5 122 GLY B CA 1
ATOM 2263 C C . GLY B 1 122 ? 11.844 -8.797 3.355 1 92.5 122 GLY B C 1
ATOM 2264 O O . GLY B 1 122 ? 13.078 -8.875 3.336 1 92.5 122 GLY B O 1
ATOM 2265 N N . LEU B 1 123 ? 11.102 -9.742 2.906 1 92.25 123 LEU B N 1
ATOM 2266 C CA . LEU B 1 123 ? 11.625 -11 2.389 1 92.25 123 LEU B CA 1
ATOM 2267 C C . LEU B 1 123 ? 12.438 -10.773 1.123 1 92.25 123 LEU B C 1
ATOM 2269 O O . LEU B 1 123 ? 13.438 -11.461 0.89 1 92.25 123 LEU B O 1
ATOM 2273 N N . THR B 1 124 ? 12.07 -9.773 0.317 1 92.06 124 THR B N 1
ATOM 2274 C CA . THR B 1 124 ? 12.703 -9.578 -0.983 1 92.06 124 THR B CA 1
ATOM 2275 C C . THR B 1 124 ? 13.719 -8.438 -0.925 1 92.06 124 THR B C 1
ATOM 2277 O O . THR B 1 124 ? 14.484 -8.234 -1.867 1 92.06 124 THR B O 1
ATOM 2280 N N . SER B 1 125 ? 13.727 -7.672 0.157 1 90.44 125 SER B N 1
ATOM 2281 C CA . SER B 1 125 ? 14.555 -6.484 0.303 1 90.44 125 SER B CA 1
ATOM 2282 C C . SER B 1 125 ? 14.305 -5.488 -0.822 1 90.44 125 SER B C 1
ATOM 2284 O O . SER B 1 125 ? 15.234 -4.848 -1.317 1 90.44 125 SER B O 1
ATOM 2286 N N . THR B 1 126 ? 13.07 -5.465 -1.308 1 91 126 THR B N 1
ATOM 2287 C CA . THR B 1 126 ? 12.609 -4.562 -2.359 1 91 126 THR B CA 1
ATOM 2288 C C . THR B 1 126 ? 11.258 -3.953 -2 1 91 126 THR B C 1
ATOM 2290 O O . THR B 1 126 ? 10.375 -4.648 -1.498 1 91 126 THR B O 1
ATOM 2293 N N . LEU B 1 127 ? 11.133 -2.713 -2.219 1 92.12 127 LEU B N 1
ATOM 2294 C CA . LEU B 1 127 ? 9.859 -2.041 -1.95 1 92.12 127 LEU B CA 1
ATOM 2295 C C . LEU B 1 127 ? 8.875 -2.273 -3.086 1 92.12 127 LEU B C 1
ATOM 2297 O O . LEU B 1 127 ? 9.055 -1.751 -4.188 1 92.12 127 LEU B O 1
ATOM 2301 N N . PRO B 1 128 ? 7.859 -3.076 -2.82 1 94.69 128 PRO B N 1
ATOM 2302 C CA . PRO B 1 128 ? 6.891 -3.312 -3.895 1 94.69 128 PRO B CA 1
ATOM 2303 C C . PRO B 1 128 ? 6.133 -2.051 -4.293 1 94.69 128 PRO B C 1
ATOM 2305 O O . PRO B 1 128 ? 5.676 -1.299 -3.426 1 94.69 128 PRO B O 1
ATOM 2308 N N . ALA B 1 129 ? 5.98 -1.803 -5.555 1 92.69 129 ALA B N 1
ATOM 2309 C CA . ALA B 1 129 ? 5.25 -0.667 -6.113 1 92.69 129 ALA B CA 1
ATOM 2310 C C . ALA B 1 129 ? 4.875 -0.918 -7.57 1 92.69 129 ALA B C 1
ATOM 2312 O O . ALA B 1 129 ? 5.719 -1.323 -8.375 1 92.69 129 ALA B O 1
ATOM 2313 N N . PRO B 1 130 ? 3.621 -0.824 -7.906 1 94.94 130 PRO B N 1
ATOM 2314 C CA . PRO B 1 130 ? 2.492 -0.476 -7.043 1 94.94 130 PRO B CA 1
ATOM 2315 C C . PRO B 1 130 ? 2.021 -1.649 -6.188 1 94.94 130 PRO B C 1
ATOM 2317 O O . PRO B 1 130 ? 2.461 -2.783 -6.391 1 94.94 130 PRO B O 1
ATOM 2320 N N . VAL B 1 131 ? 1.195 -1.288 -5.211 1 97.25 131 VAL B N 1
ATOM 2321 C CA . VAL B 1 131 ? 0.578 -2.314 -4.379 1 97.25 131 VAL B CA 1
ATOM 2322 C C . VAL B 1 131 ? -0.941 -2.16 -4.41 1 97.25 131 VAL B C 1
ATOM 2324 O O . VAL B 1 131 ? -1.455 -1.069 -4.664 1 97.25 131 VAL B O 1
ATOM 2327 N N . LEU B 1 132 ? -1.598 -3.268 -4.203 1 97.25 132 LEU B N 1
ATOM 2328 C CA . LEU B 1 132 ? -3.057 -3.287 -4.234 1 97.25 132 LEU B CA 1
ATOM 2329 C C . LEU B 1 132 ? -3.609 -4.262 -3.199 1 97.25 132 LEU B C 1
ATOM 2331 O O . LEU B 1 132 ? -3.156 -5.406 -3.113 1 97.25 132 LEU B O 1
ATOM 2335 N N . ALA B 1 133 ? -4.461 -3.791 -2.354 1 97.69 133 ALA B N 1
ATOM 2336 C CA . ALA B 1 133 ? -5.191 -4.613 -1.391 1 97.69 133 ALA B CA 1
ATOM 2337 C C . ALA B 1 133 ? -6.633 -4.828 -1.835 1 97.69 133 ALA B C 1
ATOM 2339 O O . ALA B 1 133 ? -7.359 -3.869 -2.096 1 97.69 133 ALA B O 1
ATOM 2340 N N . LEU B 1 134 ? -7.008 -6.078 -1.91 1 97 134 LEU B N 1
ATOM 2341 C CA . LEU B 1 134 ? -8.359 -6.406 -2.348 1 97 134 LEU B CA 1
ATOM 2342 C C . LEU B 1 134 ? -9.086 -7.227 -1.288 1 97 134 LEU B C 1
ATOM 2344 O O . LEU B 1 134 ? -8.492 -8.094 -0.648 1 97 134 LEU B O 1
ATOM 2348 N N . LEU B 1 135 ? -10.359 -6.969 -1.17 1 95.19 135 LEU B N 1
ATOM 2349 C CA . LEU B 1 135 ? -11.219 -7.812 -0.346 1 95.19 135 LEU B CA 1
ATOM 2350 C C . LEU B 1 135 ? -11.727 -9.008 -1.139 1 95.19 135 LEU B C 1
ATOM 2352 O O . LEU B 1 135 ? -12.133 -8.867 -2.295 1 95.19 135 LEU B O 1
ATOM 2356 N N . GLN B 1 136 ? -11.648 -10.133 -0.488 1 95.5 136 GLN B N 1
ATOM 2357 C CA . GLN B 1 136 ? -12.133 -11.367 -1.107 1 95.5 136 GLN B CA 1
ATOM 2358 C C . GLN B 1 136 ? -13.555 -11.188 -1.646 1 95.5 136 GLN B C 1
ATOM 2360 O O . GLN B 1 136 ? -13.852 -11.609 -2.764 1 95.5 136 GLN B O 1
ATOM 2365 N N . ARG B 1 137 ? -14.453 -10.555 -0.891 1 94.31 137 ARG B N 1
ATOM 2366 C CA . ARG B 1 137 ? -15.852 -10.375 -1.289 1 94.31 137 ARG B CA 1
ATOM 2367 C C . ARG B 1 137 ? -15.953 -9.523 -2.549 1 94.31 137 ARG B C 1
ATOM 2369 O O . ARG B 1 137 ? -16.812 -9.766 -3.4 1 94.31 137 ARG B O 1
ATOM 2376 N N . ASP B 1 138 ? -15.109 -8.555 -2.646 1 93.81 138 ASP B N 1
ATOM 2377 C CA . ASP B 1 138 ? -15.156 -7.668 -3.809 1 93.81 138 ASP B CA 1
ATOM 2378 C C . ASP B 1 138 ? -14.648 -8.383 -5.059 1 93.81 138 ASP B C 1
ATOM 2380 O O . ASP B 1 138 ? -15.133 -8.125 -6.164 1 93.81 138 ASP B O 1
ATOM 2384 N N . VAL B 1 139 ? -13.648 -9.234 -4.918 1 95 139 VAL B N 1
ATOM 2385 C CA . VAL B 1 139 ? -13.148 -10.023 -6.039 1 95 139 VAL B CA 1
ATOM 2386 C C . VAL B 1 139 ? -14.25 -10.961 -6.535 1 95 139 VAL B C 1
ATOM 2388 O O . VAL B 1 139 ? -14.508 -11.047 -7.738 1 95 139 VAL B O 1
ATOM 2391 N N . ALA B 1 140 ? -14.883 -11.625 -5.598 1 92.25 140 ALA B N 1
ATOM 2392 C CA . ALA B 1 140 ? -15.922 -12.602 -5.918 1 92.25 140 ALA B CA 1
ATOM 2393 C C . ALA B 1 140 ? -17.109 -11.93 -6.602 1 92.25 140 ALA B C 1
ATOM 2395 O O . ALA B 1 140 ? -17.719 -12.508 -7.512 1 92.25 140 ALA B O 1
ATOM 2396 N N . SER B 1 141 ? -17.422 -10.711 -6.223 1 92.25 141 SER B N 1
ATOM 2397 C CA . SER B 1 141 ? -18.594 -10.031 -6.746 1 92.25 141 SER B CA 1
ATOM 2398 C C . SER B 1 141 ? -18.281 -9.266 -8.031 1 92.25 141 SER B C 1
ATOM 2400 O O . SER B 1 141 ? -19.188 -8.766 -8.703 1 92.25 141 SER B O 1
ATOM 2402 N N . GLY B 1 142 ? -17.047 -9.133 -8.328 1 89.81 142 GLY B N 1
ATOM 2403 C CA . GLY B 1 142 ? -16.656 -8.398 -9.516 1 89.81 142 GLY B CA 1
ATOM 2404 C C . GLY B 1 142 ? -16.469 -6.914 -9.266 1 89.81 142 GLY B C 1
ATOM 2405 O O . GLY B 1 142 ? -16.156 -6.156 -10.188 1 89.81 142 GLY B O 1
ATOM 2406 N N . LEU B 1 143 ? -16.609 -6.48 -8.047 1 86.94 143 LEU B N 1
ATOM 2407 C CA . LEU B 1 143 ? -16.5 -5.07 -7.684 1 86.94 143 LEU B CA 1
ATOM 2408 C C . LEU B 1 143 ? -15.055 -4.594 -7.758 1 86.94 143 LEU B C 1
ATOM 2410 O O . LEU B 1 143 ? -14.797 -3.389 -7.762 1 86.94 143 LEU B O 1
ATOM 2414 N N . SER B 1 144 ? -14.102 -5.516 -7.914 1 91.5 144 SER B N 1
ATOM 2415 C CA . SER B 1 144 ? -12.695 -5.133 -7.891 1 91.5 144 SER B CA 1
ATOM 2416 C C . SER B 1 144 ? -12.156 -4.906 -9.297 1 91.5 144 SER B C 1
ATOM 2418 O O . SER B 1 144 ? -10.961 -4.684 -9.484 1 91.5 144 SER B O 1
ATOM 2420 N N . GLN B 1 145 ? -12.969 -4.922 -10.328 1 91.19 145 GLN B N 1
ATOM 2421 C CA . GLN B 1 145 ? -12.516 -4.867 -11.711 1 91.19 145 GLN B CA 1
ATOM 2422 C C . GLN B 1 145 ? -11.797 -3.557 -12 1 91.19 145 GLN B C 1
ATOM 2424 O O . GLN B 1 145 ? -10.742 -3.551 -12.648 1 91.19 145 GLN B O 1
ATOM 2429 N N . ASP B 1 146 ? -12.336 -2.512 -11.531 1 90.44 146 ASP B N 1
ATOM 2430 C CA . ASP B 1 146 ? -11.727 -1.211 -11.781 1 90.44 146 ASP B CA 1
ATOM 2431 C C . ASP B 1 146 ? -10.367 -1.099 -11.078 1 90.44 146 ASP B C 1
ATOM 2433 O O . ASP B 1 146 ? -9.43 -0.509 -11.617 1 90.44 146 ASP B O 1
ATOM 2437 N N . GLU B 1 147 ? -10.297 -1.589 -9.898 1 91.75 147 GLU B N 1
ATOM 2438 C CA . GLU B 1 147 ? -9.039 -1.573 -9.156 1 91.75 147 GLU B CA 1
ATOM 2439 C C . GLU B 1 147 ? -7.965 -2.387 -9.867 1 91.75 147 GLU B C 1
ATOM 2441 O O . GLU B 1 147 ? -6.801 -1.977 -9.922 1 91.75 147 GLU B O 1
ATOM 2446 N N . ILE B 1 148 ? -8.406 -3.49 -10.422 1 94.88 148 ILE B N 1
ATOM 2447 C CA . ILE B 1 148 ? -7.484 -4.367 -11.133 1 94.88 148 ILE B CA 1
ATOM 2448 C C . ILE B 1 148 ? -6.992 -3.68 -12.406 1 94.88 148 ILE B C 1
ATOM 2450 O O . ILE B 1 148 ? -5.797 -3.678 -12.695 1 94.88 148 ILE B O 1
ATOM 2454 N N . SER B 1 149 ? -7.891 -3.057 -13.109 1 94.12 149 SER B N 1
ATOM 2455 C CA . SER B 1 149 ? -7.52 -2.322 -14.32 1 94.12 149 SER B CA 1
ATOM 2456 C C . SER B 1 149 ? -6.582 -1.164 -13.992 1 94.12 149 SER B C 1
ATOM 2458 O O . SER B 1 149 ? -5.605 -0.93 -14.703 1 94.12 149 SER B O 1
ATOM 2460 N N . GLY B 1 150 ? -6.961 -0.49 -12.961 1 91.94 150 GLY B N 1
ATOM 2461 C CA . GLY B 1 150 ? -6.098 0.595 -12.523 1 91.94 150 GLY B CA 1
ATOM 2462 C C . GLY B 1 150 ? -4.699 0.133 -12.156 1 91.94 150 GLY B C 1
ATOM 2463 O O . GLY B 1 150 ? -3.717 0.813 -12.453 1 91.94 150 GLY B O 1
ATOM 2464 N N . PHE B 1 151 ? -4.625 -0.995 -11.578 1 95.62 151 PHE B N 1
ATOM 2465 C CA . PHE B 1 151 ? -3.346 -1.562 -11.18 1 95.62 151 PHE B CA 1
ATOM 2466 C C . PHE B 1 151 ? -2.471 -1.842 -12.391 1 95.62 151 PHE B C 1
ATOM 2468 O O . PHE B 1 151 ? -1.271 -1.563 -12.375 1 95.62 151 PHE B O 1
ATOM 2475 N N . ILE B 1 152 ? -3.053 -2.346 -13.398 1 96.44 152 ILE B N 1
ATOM 2476 C CA . ILE B 1 152 ? -2.322 -2.641 -14.625 1 96.44 152 ILE B CA 1
ATOM 2477 C C . ILE B 1 152 ? -1.73 -1.354 -15.195 1 96.44 152 ILE B C 1
ATOM 2479 O O . ILE B 1 152 ? -0.558 -1.317 -15.57 1 96.44 152 ILE B O 1
ATOM 2483 N N . HIS B 1 153 ? -2.523 -0.385 -15.164 1 92.56 153 HIS B N 1
ATOM 2484 C CA . HIS B 1 153 ? -2.053 0.904 -15.664 1 92.56 153 HIS B CA 1
ATOM 2485 C C . HIS B 1 153 ? -0.89 1.426 -14.828 1 92.56 153 HIS B C 1
ATOM 2487 O O . HIS B 1 153 ? 0.082 1.956 -15.367 1 92.56 153 HIS B O 1
ATOM 2493 N N . GLN B 1 154 ? -1.003 1.245 -13.617 1 92 154 GLN B N 1
ATOM 2494 C CA . GLN B 1 154 ? 0.048 1.714 -12.719 1 92 154 GLN B CA 1
ATOM 2495 C C . GLN B 1 154 ? 1.35 0.951 -12.945 1 92 154 GLN B C 1
ATOM 2497 O O . GLN B 1 154 ? 2.432 1.542 -12.938 1 92 154 GLN B O 1
ATOM 2502 N N . VAL B 1 155 ? 1.283 -0.331 -13.086 1 94.19 155 VAL B N 1
ATOM 2503 C CA . VAL B 1 155 ? 2.463 -1.151 -13.336 1 94.19 155 VAL B CA 1
ATOM 2504 C C . VAL B 1 155 ? 3.148 -0.688 -14.617 1 94.19 155 VAL B C 1
ATOM 2506 O O . VAL B 1 155 ? 4.367 -0.509 -14.648 1 94.19 155 VAL B O 1
ATOM 2509 N N . ARG B 1 156 ? 2.379 -0.39 -15.609 1 92.31 156 ARG B N 1
ATOM 2510 C CA . ARG B 1 156 ? 2.924 0.053 -16.891 1 92.31 156 ARG B CA 1
ATOM 2511 C C . ARG B 1 156 ? 3.549 1.438 -16.766 1 92.31 156 ARG B C 1
ATOM 2513 O O . ARG B 1 156 ? 4.602 1.703 -17.344 1 92.31 156 ARG B O 1
ATOM 2520 N N . ALA B 1 157 ? 2.889 2.254 -16.016 1 87.25 157 ALA B N 1
ATOM 2521 C CA . ALA B 1 157 ? 3.406 3.607 -15.844 1 87.25 157 ALA B CA 1
ATOM 2522 C C . ALA B 1 157 ? 4.75 3.588 -15.117 1 87.25 157 ALA B C 1
ATOM 2524 O O . ALA B 1 157 ? 5.664 4.34 -15.469 1 87.25 157 ALA B O 1
ATOM 2525 N N . THR B 1 158 ? 4.852 2.766 -14.125 1 84.19 158 THR B N 1
ATOM 2526 C CA . THR B 1 158 ? 6.086 2.664 -13.359 1 84.19 158 THR B CA 1
ATOM 2527 C C . THR B 1 158 ? 7.211 2.088 -14.219 1 84.19 158 THR B C 1
ATOM 2529 O O . THR B 1 158 ? 8.352 2.549 -14.148 1 84.19 158 THR B O 1
ATOM 2532 N N . ALA B 1 159 ? 6.863 1.142 -15.016 1 84.25 159 ALA B N 1
ATOM 2533 C CA . ALA B 1 159 ? 7.848 0.543 -15.914 1 84.25 159 ALA B CA 1
ATOM 2534 C C . ALA B 1 159 ? 8.367 1.566 -16.922 1 84.25 159 ALA B C 1
ATOM 2536 O O . ALA B 1 159 ? 9.562 1.606 -17.219 1 84.25 159 ALA B O 1
ATOM 2537 N N . SER B 1 160 ? 7.465 2.348 -17.391 1 82.56 160 SER B N 1
ATOM 2538 C CA . SER B 1 160 ? 7.832 3.363 -18.375 1 82.56 160 SER B CA 1
ATOM 2539 C C . SER B 1 160 ? 8.734 4.43 -17.75 1 82.56 160 SER B C 1
ATOM 2541 O O . SER B 1 160 ? 9.695 4.879 -18.391 1 82.56 160 SER B O 1
ATOM 2543 N N . ARG B 1 161 ? 8.469 4.777 -16.562 1 78.88 161 ARG B N 1
ATOM 2544 C CA . ARG B 1 161 ? 9.266 5.777 -15.859 1 78.88 161 ARG B CA 1
ATOM 2545 C C . ARG B 1 161 ? 10.68 5.27 -15.609 1 78.88 161 ARG B C 1
ATOM 2547 O O . ARG B 1 161 ? 11.656 6.008 -15.781 1 78.88 161 ARG B O 1
ATOM 2554 N N . ASP B 1 162 ? 10.758 4.094 -15.195 1 79.38 162 ASP B N 1
ATOM 2555 C CA . ASP B 1 162 ? 12.062 3.492 -14.945 1 79.38 162 ASP B CA 1
ATOM 2556 C C . ASP B 1 162 ? 12.891 3.406 -16.219 1 79.38 162 ASP B C 1
ATOM 2558 O O . ASP B 1 162 ? 14.102 3.639 -16.203 1 79.38 162 ASP B O 1
ATOM 2562 N N . ALA B 1 163 ? 12.203 3.078 -17.266 1 77.19 163 ALA B N 1
ATOM 2563 C CA . ALA B 1 163 ? 12.883 3.002 -18.562 1 77.19 163 ALA B CA 1
ATOM 2564 C C . ALA B 1 163 ? 13.391 4.375 -19 1 77.19 163 ALA B C 1
ATOM 2566 O O . ALA B 1 163 ? 14.5 4.496 -19.516 1 77.19 163 ALA B O 1
ATOM 2567 N N . SER B 1 164 ? 12.594 5.367 -18.766 1 75.94 164 SER B N 1
ATOM 2568 C CA . SER B 1 164 ? 12.969 6.73 -19.125 1 75.94 164 SER B CA 1
ATOM 2569 C C . SER B 1 164 ? 14.164 7.207 -18.297 1 75.94 164 SER B C 1
ATOM 2571 O O . SER B 1 164 ? 15.047 7.891 -18.828 1 75.94 164 SER B O 1
ATOM 2573 N N . ARG B 1 165 ? 14.133 6.855 -17.062 1 74.25 165 ARG B N 1
ATOM 2574 C CA . ARG B 1 165 ? 15.234 7.242 -16.172 1 74.25 165 ARG B CA 1
ATOM 2575 C C . ARG B 1 165 ? 16.531 6.578 -16.609 1 74.25 165 ARG B C 1
ATOM 2577 O O . ARG B 1 165 ? 17.594 7.203 -16.562 1 74.25 165 ARG B O 1
ATOM 2584 N N . ARG B 1 166 ? 16.391 5.406 -16.953 1 70.81 166 ARG B N 1
ATOM 2585 C CA . ARG B 1 166 ? 17.562 4.672 -17.406 1 70.81 166 ARG B CA 1
ATOM 2586 C C . ARG B 1 166 ? 18.109 5.246 -18.719 1 70.81 166 ARG B C 1
ATOM 2588 O O . ARG B 1 166 ? 19.312 5.336 -18.906 1 70.81 166 ARG B O 1
ATOM 2595 N N . ARG B 1 167 ? 17.219 5.59 -19.578 1 69.56 167 ARG B N 1
ATOM 2596 C CA . ARG B 1 167 ? 17.625 6.184 -20.844 1 69.56 167 ARG B CA 1
ATOM 2597 C C . ARG B 1 167 ? 18.281 7.543 -20.641 1 69.56 167 ARG B C 1
ATOM 2599 O O . ARG B 1 167 ? 19.281 7.859 -21.281 1 69.56 167 ARG B O 1
ATOM 2606 N N . ALA B 1 168 ? 17.641 8.367 -19.766 1 68.62 168 ALA B N 1
ATOM 2607 C CA . ALA B 1 168 ? 18.203 9.688 -19.453 1 68.62 168 ALA B CA 1
ATOM 2608 C C . ALA B 1 168 ? 19.594 9.57 -18.844 1 68.62 168 ALA B C 1
ATOM 2610 O O . ALA B 1 168 ? 20.484 10.359 -19.141 1 68.62 168 ALA B O 1
ATOM 2611 N N . ALA B 1 169 ? 19.688 8.656 -18.016 1 69.56 169 ALA B N 1
ATOM 2612 C CA . ALA B 1 169 ? 20.984 8.422 -17.375 1 69.56 169 ALA B CA 1
ATOM 2613 C C . ALA B 1 169 ? 22.031 7.973 -18.406 1 69.56 169 ALA B C 1
ATOM 2615 O O . ALA B 1 169 ? 23.219 8.297 -18.281 1 69.56 169 ALA B O 1
ATOM 2616 N N . TRP B 1 170 ? 21.531 7.23 -19.328 1 67.69 170 TRP B N 1
ATOM 2617 C CA . TRP B 1 170 ? 22.406 6.758 -20.391 1 67.69 170 TRP B CA 1
ATOM 2618 C C . TRP B 1 170 ? 22.797 7.902 -21.312 1 67.69 170 TRP B C 1
ATOM 2620 O O . TRP B 1 170 ? 23.938 7.973 -21.781 1 67.69 170 TRP B O 1
ATOM 2630 N N . LEU B 1 171 ? 21.844 8.727 -21.562 1 68.12 171 LEU B N 1
ATOM 2631 C CA . LEU B 1 171 ? 22.078 9.852 -22.469 1 68.12 171 LEU B CA 1
ATOM 2632 C C . LEU B 1 171 ? 22.922 10.93 -21.781 1 68.12 171 LEU B C 1
ATOM 2634 O O . LEU B 1 171 ? 23.594 11.711 -22.453 1 68.12 171 LEU B O 1
ATOM 2638 N N . SER B 1 172 ? 22.859 11.25 -20.469 1 53.84 172 SER B N 1
ATOM 2639 C CA . SER B 1 172 ? 23.719 12.211 -19.797 1 53.84 172 SER B CA 1
ATOM 2640 C C . SER B 1 172 ? 25.125 11.656 -19.625 1 53.84 172 SER B C 1
ATOM 2642 O O . SER B 1 172 ? 25.469 11.156 -18.547 1 53.84 172 SER B O 1
ATOM 2644 N N . PRO B 1 173 ? 25.969 11.508 -20.656 1 48.44 173 PRO B N 1
ATOM 2645 C CA . PRO B 1 173 ? 27.375 11.141 -20.5 1 48.44 173 PRO B CA 1
ATOM 2646 C C . PRO B 1 173 ? 28.109 12.047 -19.516 1 48.44 173 PRO B C 1
ATOM 2648 O O . PRO B 1 173 ? 27.75 13.219 -19.359 1 48.44 173 PRO B O 1
ATOM 2651 N N . SER B 1 174 ? 28.562 11.711 -18.234 1 43.78 174 SER B N 1
ATOM 2652 C CA . SER B 1 174 ? 29.625 12.453 -17.562 1 43.78 174 SER B CA 1
ATOM 2653 C C . SER B 1 174 ? 30.656 12.961 -18.562 1 43.78 174 SER B C 1
ATOM 2655 O O . SER B 1 174 ? 31.234 12.172 -19.328 1 43.78 174 SER B O 1
ATOM 2657 N N . GLU B 1 175 ? 30.641 14.062 -19.188 1 35.22 175 GLU B N 1
ATOM 2658 C CA . GLU B 1 175 ? 31.875 14.742 -19.594 1 35.22 175 GLU B CA 1
ATOM 2659 C C . GLU B 1 175 ? 32.906 14.719 -18.484 1 35.22 175 GLU B C 1
ATOM 2661 O O . GLU B 1 175 ? 32.75 15.352 -17.438 1 35.22 175 GLU B O 1
ATOM 2666 N N . ALA B 1 176 ? 33.625 13.602 -18.172 1 25.11 176 ALA B N 1
ATOM 2667 C CA . ALA B 1 176 ? 35.031 13.547 -17.781 1 25.11 176 ALA B CA 1
ATOM 2668 C C . ALA B 1 176 ? 35.938 13.914 -18.953 1 25.11 176 ALA B C 1
ATOM 2670 O O . ALA B 1 176 ? 35.75 13.453 -20.078 1 25.11 176 ALA B O 1
#

Nearest PDB structures (foldseek):
  3edo-assembly2_B  TM=7.963E-01  e=1.440E-10  Lactobacillus acidophilus NCFM
  4ici-assembly1_A  TM=7.432E-01  e=2.902E-07  Bacteroides eggerthii DSM 20697
  4j8p-assembly1_A  TM=8.013E-01  e=4.803E-06  Bacteroides uniformis ATCC 8492
  3klb-assembly1_A  TM=7.173E-01  e=3.304E-06  Bacteroides fragilis NCTC 9343
  2n1m-assembly1_A  TM=7.551E-01  e=2.016E-05  Lactobacillus acidophilus NCFM

Organism: Ralstonia solanacearum (NCBI:txid305)

Foldseek 3Di:
DAQEEEEEEDQPCLLVLLSVLLCVVQVHHYKYKYAPDNQDDPNSLVVQQVCFVVVPQGDIDIGDDDQVSGQEYEYTAEDRPLEGGRRVLNVLLPNPAGHDAYAYEYEYQPHNQVVHQVSSCVSNVHRHPPYYYHYSVCSVVVVCSVVSVVRSVRVVVVVVVVVVVVVVVVVPPPPD/DAQEEEEEEDQPCLLVLLSVLLCVVQVHHYKYKYAPDNQDDPNSLVVQQVCVVVVPQGDIDIGDDDQVSGQEYEYTAEDRPLEGGNRVLNVLLPNPAGHQAYAYEYEYQPHNQVVHQVSSCVSNVHRHPPYYYHYSVCSVVVVCSVVSVVRSVRVVVVVVVVVVVVVVVVVPPPPD

Sequence (352 aa):
MEAVLIVYDSRTGTARQVAQRLAAQSGWALAEVGDLRPRAGFSGDARCVLENVLRMRASYRYEGPALDGFEQVIVIAPVWAGRLASPMRIFLADRLPFPVRLSAVCVMAARGAFNAIEEIAGLTSTLPAPVLALLQRDVASGLSQDEISGFIHQVRATASRDASRRRAAWLSPSEAMEAVLIVYDSRTGTARQVAQRLAAQSGWALAEVGDLRPRAGFSGDARCVLENVLRMRASYRYEGPALDGFEQVIVIAPVWAGRLASPMRIFLADRLPFPVRLSAVCVMAARGAFNAIEEIAGLTSTLPAPVLALLQRDVASGLSQDEISGFIHQVRATASRDASRRRAAWLSPSEA

Secondary structure (DSSP, 8-state):
---EEEEEE-SSSHHHHHHHHHHHHH--EEEEEEESS---HHHHHHHHHHHHHTT----EEEES--GGG-SEEEEEEEEETTEE-HHHHHHHHHSPSP-SEEEEEEEESSS-HHHHHHHHHHHHTS---SEEEEEHHHHHHTTTHHHHHHHHHHHHHHHHHHHHHHHHHHHS----/---EEEEEE-SSSHHHHHHHHHHHHH--EEEEEEESS---HHHHHHHHHHHHHTT----EEEES--GGG-SEEEEEEEEETTEE-HHHHHHHHHSPSP-SEEEEEEEESSS-HHHHHHHHHHHHTS---SEEEEEHHHHHHTTTHHHHHHHHHHHHHHHHHHHHHHHHHHHS----